Protein AF-A0A3A3H0I8-F1 (afdb_monomer_lite)

Sequence (188 aa):
MTIHSSQLYQKAPIATVVSGLADQAGSDLPGALAHAEQLLVGASDADRDSLANLLHAGIALGLLSAFLSEASTYATTKTRHWPGSGYDRAADDPHLIARFGRFVSAVEALRALVDEAAALVERSSPDAARAAAVARHHSISVGSQFISSTIELLGASAVSVKLGYDGRWRAILDHARKHPPRGQLQPA

Secondary structure (DSSP, 8-state):
-----S-TTSSS-HHHHHHHHHHHHHH-HHHHHHHHHHHHHT--TTTHHHHHHHHHHHHHHHHHHHHHHHHHHHHHHTPPPPTTSS-SSGGG-HHHHHHHHHHHHHHHHHHHHHHHHHHHHHTT-TTHHHHHHHHHHHHHHHHHHHHHHHHHHHGGGGG-TTTTHHHHHHHHHHHHHHSPPP------

pLDDT: mean 83.04, std 15.08, range [34.91, 98.56]

Foldseek 3Di:
DDDDDPPPPPDDQLLVLLLVLLQCLLPPVPVSVVSLVVVLVPDDPVCSQLSLLLSLLSSLLSLLVSVLVVLVVCQFPPDQDDPPQPDRGSVVRVVLVVVSVVSVVLSVVLSVLSNVLSVCSSVVHPCNNVSSLVSNVSSVVSLVVCVVCQCVSNPPCCPPVVSCNVVSSCVSVVSCVVRPRDDDPDDD

Radius of gyration: 18.77 Å; chains: 1; bounding box: 69×25×49 Å

Structure (mmCIF, N/CA/C/O backbone):
data_AF-A0A3A3H0I8-F1
#
_entry.id   AF-A0A3A3H0I8-F1
#
loop_
_atom_site.group_PDB
_atom_site.id
_atom_site.type_symbol
_atom_site.label_atom_id
_atom_site.label_alt_id
_atom_site.label_comp_id
_atom_site.label_asym_id
_atom_site.label_entity_id
_atom_site.label_seq_id
_atom_site.pdbx_PDB_ins_code
_atom_site.Cartn_x
_atom_site.Cartn_y
_atom_site.Cartn_z
_atom_site.occupancy
_atom_site.B_iso_or_equiv
_atom_site.auth_seq_id
_atom_site.auth_comp_id
_atom_site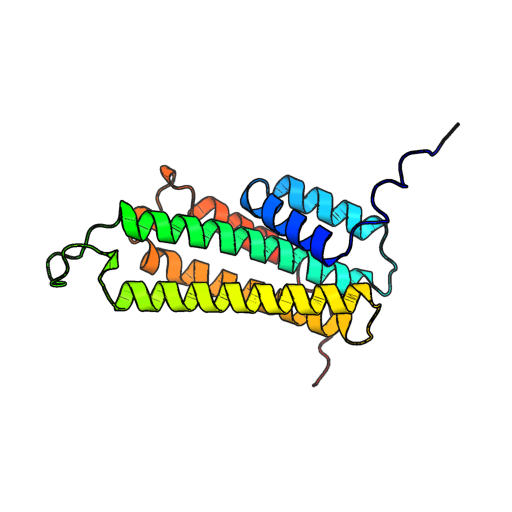.auth_asym_id
_atom_site.auth_atom_id
_atom_site.pdbx_PDB_model_num
ATOM 1 N N . MET A 1 1 ? 43.438 6.058 -8.058 1.00 35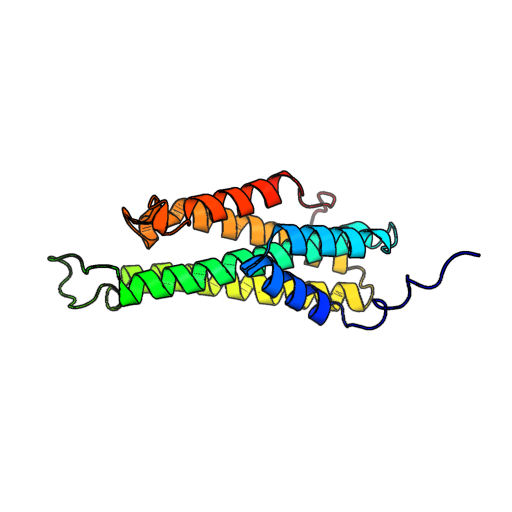.69 1 MET A N 1
ATOM 2 C CA . MET A 1 1 ? 43.230 4.706 -7.502 1.00 35.69 1 MET A CA 1
ATOM 3 C C . MET A 1 1 ? 41.800 4.681 -7.012 1.00 35.69 1 MET A C 1
ATOM 5 O O . MET A 1 1 ? 41.527 5.108 -5.900 1.00 35.69 1 MET A O 1
ATOM 9 N N . THR A 1 2 ? 40.879 4.375 -7.919 1.00 42.62 2 THR A N 1
ATOM 10 C CA . THR A 1 2 ? 39.462 4.694 -7.744 1.00 42.62 2 THR A CA 1
ATOM 11 C C . THR A 1 2 ? 38.637 3.515 -8.232 1.00 42.62 2 THR A C 1
ATOM 13 O O . THR A 1 2 ? 38.982 2.901 -9.238 1.00 42.62 2 THR A O 1
ATOM 16 N N . ILE A 1 3 ? 37.508 3.321 -7.551 1.00 39.47 3 ILE A N 1
ATOM 17 C CA . ILE A 1 3 ? 36.350 2.494 -7.904 1.00 39.47 3 ILE A CA 1
ATOM 18 C C . ILE A 1 3 ? 36.497 1.010 -7.556 1.00 39.47 3 ILE A C 1
ATOM 20 O O . ILE A 1 3 ? 36.971 0.246 -8.378 1.00 39.47 3 ILE A O 1
ATOM 24 N N . HIS A 1 4 ? 36.015 0.602 -6.374 1.00 34.91 4 HIS A N 1
ATOM 25 C CA . HIS A 1 4 ? 35.531 -0.761 -6.072 1.00 34.91 4 HIS A CA 1
ATOM 26 C C . HIS A 1 4 ? 34.446 -0.687 -4.974 1.00 34.91 4 HIS A C 1
ATOM 28 O O . HIS A 1 4 ? 34.628 -1.160 -3.855 1.00 34.91 4 HIS A O 1
ATOM 34 N N . SER A 1 5 ? 33.315 -0.027 -5.249 1.00 37.75 5 SER A N 1
ATOM 35 C CA . SER A 1 5 ? 32.179 -0.027 -4.300 1.00 37.75 5 SER A CA 1
ATOM 36 C C . SER A 1 5 ? 30.784 -0.052 -4.940 1.00 37.75 5 SER A C 1
ATOM 38 O O . SER A 1 5 ? 29.805 0.030 -4.213 1.00 37.75 5 SER A O 1
ATOM 40 N N . SER A 1 6 ? 30.647 -0.215 -6.266 1.00 37.88 6 SER A N 1
ATOM 41 C CA . SER A 1 6 ? 29.333 -0.134 -6.941 1.00 37.88 6 SER A CA 1
ATOM 42 C C . SER A 1 6 ? 28.737 -1.471 -7.417 1.00 37.88 6 SER A C 1
ATOM 44 O O . SER A 1 6 ? 27.803 -1.450 -8.210 1.00 37.88 6 SER A O 1
ATOM 46 N N . GLN A 1 7 ? 29.246 -2.632 -6.980 1.00 35.75 7 GLN A N 1
ATOM 47 C CA . GLN A 1 7 ? 28.760 -3.945 -7.458 1.00 35.75 7 GLN A CA 1
ATOM 48 C C . GLN A 1 7 ? 27.845 -4.719 -6.493 1.00 35.75 7 GLN A C 1
ATOM 50 O O . GLN A 1 7 ? 27.382 -5.802 -6.838 1.00 35.75 7 GLN A O 1
ATOM 55 N N . LEU A 1 8 ? 27.537 -4.204 -5.300 1.00 35.16 8 LEU A N 1
ATOM 56 C CA . LEU A 1 8 ? 26.839 -5.014 -4.288 1.00 35.16 8 LEU A CA 1
ATOM 57 C C . LEU A 1 8 ? 25.302 -5.036 -4.393 1.00 35.16 8 LEU A C 1
ATOM 59 O O . LEU A 1 8 ? 24.682 -5.829 -3.695 1.00 35.16 8 LEU A O 1
ATOM 63 N N . TYR A 1 9 ? 24.682 -4.266 -5.295 1.00 42.34 9 TYR A N 1
ATOM 64 C CA . TYR A 1 9 ? 23.212 -4.202 -5.417 1.00 42.34 9 TYR A CA 1
ATOM 65 C C . TYR A 1 9 ? 22.626 -4.779 -6.717 1.00 42.34 9 TYR A C 1
ATOM 67 O O . TYR A 1 9 ? 21.421 -4.717 -6.927 1.00 42.34 9 TYR A O 1
ATOM 75 N N . GLN A 1 10 ? 23.433 -5.402 -7.580 1.00 49.06 10 GLN A N 1
ATOM 76 C CA . GLN A 1 10 ? 22.993 -5.813 -8.924 1.00 49.06 10 GLN A CA 1
ATOM 77 C C . GLN A 1 10 ? 22.411 -7.246 -9.021 1.00 49.06 10 GLN A C 1
ATOM 79 O O . GLN A 1 10 ? 22.358 -7.801 -10.113 1.00 49.06 10 GLN A O 1
ATOM 84 N N . LYS A 1 11 ? 22.007 -7.890 -7.912 1.00 61.09 11 LYS A N 1
ATOM 85 C CA . LYS A 1 11 ? 21.563 -9.308 -7.922 1.00 61.09 11 LYS A CA 1
ATOM 86 C C . LYS A 1 11 ? 20.233 -9.632 -7.237 1.00 61.09 11 LYS A C 1
ATOM 88 O O . LYS A 1 11 ? 19.788 -10.772 -7.347 1.00 61.09 11 LYS A O 1
ATOM 93 N N . ALA A 1 12 ? 19.622 -8.702 -6.509 1.00 80.00 12 ALA A N 1
ATOM 94 C CA . ALA A 1 12 ? 18.346 -8.976 -5.852 1.00 80.00 12 ALA A CA 1
ATOM 95 C C . ALA A 1 12 ? 17.186 -8.788 -6.849 1.00 80.00 12 ALA A C 1
ATOM 97 O O . ALA A 1 12 ? 17.195 -7.783 -7.559 1.00 80.00 12 ALA A O 1
ATOM 98 N N . PRO A 1 13 ? 16.191 -9.697 -6.891 1.00 90.81 13 PRO A N 1
ATOM 99 C CA . PRO A 1 13 ? 14.979 -9.488 -7.681 1.00 90.81 13 PRO A CA 1
ATOM 100 C C . PRO A 1 13 ? 14.295 -8.171 -7.295 1.00 90.81 13 PRO A C 1
ATOM 102 O O . PRO A 1 13 ? 14.220 -7.842 -6.107 1.00 90.81 13 PRO A O 1
ATOM 105 N N . ILE A 1 14 ? 13.736 -7.443 -8.263 1.00 91.44 14 ILE A N 1
ATOM 106 C CA . ILE A 1 14 ? 13.051 -6.161 -8.040 1.00 91.44 14 ILE A CA 1
ATOM 107 C C . ILE A 1 14 ? 11.932 -6.307 -7.010 1.00 91.44 14 ILE A C 1
ATOM 109 O O . ILE A 1 14 ? 11.795 -5.454 -6.137 1.00 91.44 14 ILE A O 1
ATOM 113 N N . ALA A 1 15 ? 11.182 -7.411 -7.034 1.00 91.56 15 ALA A N 1
ATOM 114 C CA . ALA A 1 15 ? 10.161 -7.691 -6.023 1.00 91.56 15 ALA A CA 1
ATOM 115 C C . ALA A 1 15 ? 10.740 -7.721 -4.594 1.00 91.56 15 ALA A C 1
ATOM 117 O O . ALA A 1 15 ? 10.159 -7.155 -3.671 1.00 91.56 15 ALA A O 1
ATOM 118 N N . THR A 1 16 ? 11.925 -8.313 -4.409 1.00 94.38 16 THR A N 1
ATOM 119 C CA . THR A 1 16 ? 12.622 -8.336 -3.115 1.00 94.38 16 THR A CA 1
ATOM 120 C C . THR A 1 16 ? 13.080 -6.940 -2.700 1.00 94.38 16 THR A C 1
ATOM 122 O O . THR A 1 16 ? 12.927 -6.570 -1.539 1.00 94.38 16 THR A O 1
ATOM 125 N N . VAL A 1 17 ? 13.603 -6.148 -3.640 1.00 94.00 17 VAL A N 1
ATOM 126 C CA . VAL A 1 17 ? 14.012 -4.757 -3.385 1.00 94.00 17 VAL A CA 1
ATOM 127 C C . VAL A 1 17 ? 12.817 -3.910 -2.943 1.00 94.00 17 VAL A C 1
ATOM 129 O O . VAL A 1 17 ? 12.897 -3.194 -1.946 1.00 94.00 17 VAL A O 1
ATOM 132 N N . VAL A 1 18 ? 11.693 -4.019 -3.651 1.00 95.44 18 VAL A N 1
ATOM 133 C CA . VAL A 1 18 ? 10.473 -3.257 -3.362 1.00 95.44 18 VAL A CA 1
ATOM 134 C C . VAL A 1 18 ? 9.844 -3.684 -2.037 1.00 95.44 18 VAL A C 1
ATOM 136 O O . VAL A 1 18 ? 9.457 -2.819 -1.254 1.00 95.44 18 VAL A O 1
ATOM 139 N N . SER A 1 19 ? 9.797 -4.987 -1.742 1.00 94.19 19 SER A N 1
ATOM 140 C CA . SER A 1 19 ? 9.338 -5.486 -0.439 1.00 94.19 19 SER A CA 1
ATOM 141 C C . SER A 1 19 ? 10.218 -4.965 0.698 1.00 94.19 19 SER A C 1
ATOM 143 O O . SER A 1 19 ? 9.698 -4.457 1.685 1.00 94.19 19 SER A O 1
ATOM 145 N N . GLY A 1 20 ? 11.546 -5.013 0.542 1.00 95.50 20 GLY A N 1
ATOM 146 C CA . GLY A 1 20 ? 12.475 -4.486 1.545 1.00 95.50 20 GLY A CA 1
ATOM 147 C C . GLY A 1 20 ? 12.317 -2.979 1.768 1.00 95.50 20 GLY A C 1
ATOM 148 O O . GLY A 1 20 ? 12.377 -2.511 2.903 1.00 95.50 20 GLY A O 1
ATOM 149 N N . LEU A 1 21 ? 12.051 -2.213 0.705 1.00 94.88 21 LEU A N 1
ATOM 150 C CA . LEU A 1 21 ? 11.727 -0.788 0.812 1.00 94.88 21 LEU A CA 1
ATOM 151 C C . LEU A 1 21 ? 10.399 -0.533 1.522 1.00 94.88 21 LEU A C 1
ATOM 153 O O . LEU A 1 21 ? 10.310 0.424 2.288 1.00 94.88 21 LEU A O 1
ATOM 157 N N . ALA A 1 22 ? 9.377 -1.356 1.279 1.00 94.94 22 ALA A N 1
ATOM 158 C CA . ALA A 1 22 ? 8.100 -1.253 1.976 1.00 94.94 22 ALA A CA 1
ATOM 159 C C . ALA A 1 22 ? 8.280 -1.499 3.485 1.00 94.94 22 ALA A C 1
ATOM 161 O O . ALA A 1 22 ? 7.838 -0.686 4.300 1.00 94.94 22 ALA A O 1
ATOM 162 N N . ASP A 1 23 ? 9.003 -2.556 3.857 1.00 94.81 23 ASP A N 1
ATOM 163 C CA . ASP A 1 23 ? 9.300 -2.877 5.256 1.00 94.81 23 ASP A CA 1
ATOM 164 C C . ASP A 1 23 ? 10.098 -1.753 5.934 1.00 94.81 23 ASP A C 1
ATOM 166 O O . ASP A 1 23 ? 9.755 -1.298 7.032 1.00 94.81 23 ASP A O 1
ATOM 170 N N . GLN A 1 24 ? 11.131 -1.243 5.253 1.00 94.31 24 GLN A N 1
ATOM 171 C CA . GLN A 1 24 ? 11.920 -0.121 5.750 1.00 94.31 24 GLN A CA 1
ATOM 172 C C . GLN A 1 24 ? 11.055 1.132 5.904 1.00 94.31 24 GLN A C 1
ATOM 174 O O . GLN A 1 24 ? 11.091 1.754 6.957 1.00 94.31 24 GLN A O 1
ATOM 179 N N . ALA A 1 25 ? 10.221 1.482 4.922 1.00 91.38 25 ALA A N 1
ATOM 180 C CA . ALA A 1 25 ? 9.379 2.677 4.978 1.00 91.38 25 ALA A CA 1
ATOM 181 C C . ALA A 1 25 ? 8.397 2.670 6.158 1.00 91.38 25 ALA A C 1
ATOM 183 O O . ALA A 1 25 ? 8.095 3.732 6.705 1.00 91.38 25 ALA A O 1
ATOM 184 N N . GLY A 1 26 ? 7.926 1.491 6.577 1.00 87.06 26 GLY A N 1
ATOM 185 C CA . GLY A 1 26 ? 7.065 1.342 7.751 1.00 87.06 26 GLY A CA 1
ATOM 186 C C . GLY A 1 26 ? 7.726 1.763 9.071 1.00 87.06 26 GLY A C 1
ATOM 187 O O . GLY A 1 26 ? 7.019 2.118 10.013 1.00 87.06 26 GLY A O 1
ATOM 188 N N . SER A 1 27 ? 9.062 1.763 9.140 1.00 88.19 27 SER A N 1
ATOM 189 C CA . SER A 1 27 ? 9.839 2.055 10.357 1.00 88.19 27 SER A CA 1
ATOM 190 C C . SER A 1 27 ? 10.784 3.261 10.231 1.00 88.19 27 SER A C 1
ATOM 192 O O . SER A 1 27 ? 10.965 4.002 11.195 1.00 88.19 27 SER A O 1
ATOM 194 N N . ASP A 1 28 ? 11.344 3.490 9.045 1.00 90.38 28 ASP A N 1
ATOM 195 C CA . ASP A 1 28 ? 12.331 4.512 8.696 1.00 90.38 28 ASP A CA 1
ATOM 196 C C . ASP A 1 28 ? 12.085 5.025 7.264 1.00 90.38 28 ASP A C 1
ATOM 198 O O . ASP A 1 28 ? 12.727 4.624 6.287 1.00 90.38 28 ASP A O 1
ATOM 202 N N . LEU A 1 29 ? 11.122 5.941 7.129 1.00 88.44 29 LEU A N 1
ATOM 203 C CA . LEU A 1 29 ? 10.822 6.576 5.845 1.00 88.44 29 LEU A CA 1
ATOM 204 C C . LEU A 1 29 ? 12.024 7.341 5.251 1.00 88.44 29 LEU A C 1
ATOM 206 O O . LEU A 1 29 ? 12.270 7.175 4.056 1.00 88.44 29 LEU A O 1
ATOM 210 N N . PRO A 1 30 ? 12.781 8.169 6.005 1.00 89.81 30 PRO A N 1
ATOM 211 C CA . PRO A 1 30 ? 13.951 8.853 5.454 1.00 89.81 30 PRO A CA 1
ATOM 212 C C . PRO A 1 30 ? 14.984 7.895 4.854 1.00 89.81 30 PRO A C 1
ATOM 214 O O . PRO A 1 30 ? 15.457 8.140 3.743 1.00 89.81 30 PRO A O 1
ATOM 217 N N . GLY A 1 31 ? 15.298 6.791 5.538 1.00 91.81 31 GLY A N 1
ATOM 218 C CA . GLY A 1 31 ? 16.214 5.788 5.001 1.00 91.81 31 GLY A CA 1
ATOM 219 C C . GLY A 1 31 ? 15.659 5.077 3.769 1.00 91.81 31 GLY A C 1
ATOM 220 O O . GLY A 1 31 ? 16.398 4.885 2.803 1.00 91.81 31 GLY A O 1
ATOM 221 N N . ALA A 1 32 ? 14.362 4.749 3.750 1.00 92.62 32 ALA A N 1
ATOM 222 C CA . ALA A 1 32 ? 13.729 4.139 2.580 1.00 92.62 32 ALA A CA 1
ATOM 223 C C . ALA A 1 32 ? 13.776 5.067 1.352 1.00 92.62 32 ALA A C 1
ATOM 225 O O . ALA A 1 32 ? 14.025 4.613 0.236 1.00 92.62 32 ALA A O 1
ATOM 226 N N . LEU A 1 33 ? 13.595 6.379 1.545 1.00 90.69 33 LEU A N 1
ATOM 227 C CA . LEU A 1 33 ? 13.706 7.363 0.464 1.00 90.69 33 LEU A CA 1
ATOM 228 C C . LEU A 1 33 ? 15.135 7.476 -0.064 1.00 90.69 33 LEU A C 1
ATOM 230 O O . LEU A 1 33 ? 15.332 7.418 -1.276 1.00 90.69 33 LEU A O 1
ATOM 234 N N . ALA A 1 34 ? 16.124 7.568 0.826 1.00 91.31 34 ALA A N 1
ATOM 235 C CA . ALA A 1 34 ? 17.530 7.612 0.432 1.00 91.31 34 ALA A CA 1
ATOM 236 C C . ALA A 1 34 ? 17.945 6.347 -0.340 1.00 91.31 34 ALA A C 1
ATOM 238 O O . ALA A 1 34 ? 18.658 6.424 -1.340 1.00 91.31 34 ALA A O 1
ATOM 239 N N . HIS A 1 35 ? 17.460 5.180 0.086 1.00 92.75 35 HIS A N 1
ATOM 240 C CA . HIS A 1 35 ? 17.703 3.919 -0.608 1.00 92.75 35 HIS A CA 1
ATOM 241 C C . HIS A 1 35 ? 17.026 3.891 -1.991 1.00 92.75 35 HIS A C 1
ATOM 243 O O . HIS A 1 35 ? 17.664 3.533 -2.981 1.00 92.75 35 HIS A O 1
ATOM 249 N N . ALA A 1 36 ? 15.773 4.342 -2.107 1.00 91.88 36 ALA A N 1
ATOM 250 C CA . ALA A 1 36 ? 15.093 4.455 -3.399 1.00 91.88 36 ALA A CA 1
ATOM 251 C C . ALA A 1 36 ? 15.821 5.405 -4.368 1.00 91.88 36 ALA A C 1
ATOM 253 O O . ALA A 1 36 ? 15.959 5.093 -5.550 1.00 91.88 36 ALA A O 1
ATOM 254 N N . GLU A 1 37 ? 16.341 6.533 -3.880 1.00 90.69 37 GLU A N 1
ATOM 255 C CA . GLU A 1 37 ? 17.147 7.457 -4.687 1.00 90.69 37 GLU A CA 1
ATOM 256 C C . GLU A 1 37 ? 18.421 6.792 -5.219 1.00 90.69 37 GLU A C 1
ATOM 258 O O . GLU A 1 37 ? 18.729 6.923 -6.404 1.00 90.69 37 GLU A O 1
ATOM 263 N N . GLN A 1 38 ? 19.127 6.020 -4.387 1.00 90.94 38 GLN A N 1
ATOM 264 C CA . GLN A 1 38 ? 20.314 5.271 -4.813 1.00 90.94 38 GLN A CA 1
ATOM 265 C C . GLN A 1 38 ? 19.996 4.250 -5.912 1.00 90.94 38 GLN A C 1
ATOM 267 O O . GLN A 1 38 ? 20.770 4.116 -6.861 1.00 90.94 38 GLN A O 1
ATOM 272 N N . LEU A 1 39 ? 18.850 3.570 -5.824 1.00 90.25 39 LEU A N 1
ATOM 273 C CA . LEU A 1 39 ? 18.399 2.624 -6.851 1.00 90.25 39 LEU A CA 1
ATOM 274 C C . LEU A 1 39 ? 18.097 3.325 -8.184 1.00 90.25 39 LEU A C 1
ATOM 276 O O . LEU A 1 39 ? 18.386 2.780 -9.248 1.00 90.25 39 LEU A O 1
ATOM 280 N N . LEU A 1 40 ? 17.578 4.556 -8.143 1.00 88.38 40 LEU A N 1
ATOM 281 C CA . LEU A 1 40 ? 17.282 5.344 -9.343 1.00 88.38 40 LEU A CA 1
ATOM 282 C C . LEU A 1 40 ? 18.529 5.887 -10.051 1.00 88.38 40 LEU A C 1
ATOM 284 O O . LEU A 1 40 ? 18.480 6.102 -11.262 1.00 88.38 40 LEU A O 1
ATOM 288 N N . VAL A 1 41 ? 19.648 6.089 -9.345 1.00 87.62 41 VAL A N 1
ATOM 289 C CA . VAL A 1 41 ? 20.913 6.552 -9.956 1.00 87.62 41 VAL A CA 1
ATOM 290 C C . VAL A 1 41 ? 21.427 5.565 -11.009 1.00 87.62 41 VAL A C 1
ATOM 292 O O . VAL A 1 41 ? 22.003 5.985 -12.010 1.00 87.62 41 VAL A O 1
ATOM 295 N N . GLY A 1 42 ? 21.204 4.264 -10.805 1.00 78.81 42 GLY A N 1
ATOM 296 C CA . GLY A 1 42 ? 21.620 3.209 -11.733 1.00 78.81 42 GLY A CA 1
ATOM 297 C C . GLY A 1 42 ? 20.637 2.924 -12.873 1.00 78.81 42 GLY A C 1
ATOM 298 O O . GLY A 1 42 ? 20.939 2.091 -13.725 1.00 78.81 42 GLY A O 1
ATOM 299 N N . ALA A 1 43 ? 19.468 3.571 -12.891 1.00 82.94 43 ALA A N 1
ATOM 300 C CA . ALA A 1 43 ? 18.401 3.266 -13.837 1.00 82.94 43 ALA A CA 1
ATOM 301 C C . ALA A 1 43 ? 18.609 3.947 -15.198 1.00 82.94 43 ALA A C 1
ATOM 303 O O . ALA A 1 43 ? 18.939 5.140 -15.273 1.00 82.94 43 ALA A O 1
ATOM 304 N N . SER A 1 44 ? 18.346 3.190 -16.270 1.00 82.31 44 SER A N 1
ATOM 305 C CA . SER A 1 44 ? 18.274 3.712 -17.638 1.00 82.31 44 SER A CA 1
ATOM 306 C C . SER A 1 44 ? 17.203 4.808 -17.726 1.00 82.31 44 SER A C 1
ATOM 308 O O . SER A 1 44 ? 16.217 4.766 -16.992 1.00 82.31 44 SER A O 1
ATOM 310 N N . ASP A 1 45 ? 17.354 5.783 -18.626 1.00 77.06 45 ASP A N 1
ATOM 311 C CA . ASP A 1 45 ? 16.335 6.832 -18.795 1.00 77.06 45 ASP A CA 1
ATOM 312 C C . ASP A 1 45 ? 14.975 6.263 -19.235 1.00 77.06 45 ASP A C 1
ATOM 314 O O . ASP A 1 45 ? 13.937 6.806 -18.864 1.00 77.06 45 ASP A O 1
ATOM 318 N N . ALA A 1 46 ? 14.975 5.144 -19.968 1.00 74.38 46 ALA A N 1
ATOM 319 C CA . ALA A 1 46 ? 13.762 4.467 -20.422 1.00 74.38 46 ALA A CA 1
ATOM 320 C C . ALA A 1 46 ? 12.980 3.805 -19.270 1.00 74.38 46 ALA A C 1
ATOM 322 O O . ALA A 1 46 ? 11.752 3.855 -19.258 1.00 74.38 46 ALA A O 1
ATOM 323 N N . ASP A 1 47 ? 13.678 3.234 -18.283 1.00 82.50 47 ASP A N 1
ATOM 324 C CA . ASP A 1 47 ? 13.061 2.515 -17.157 1.00 82.50 47 ASP A CA 1
ATOM 325 C C . ASP A 1 47 ? 12.927 3.376 -15.897 1.00 82.50 47 ASP A C 1
ATOM 327 O O . ASP A 1 47 ? 12.288 2.986 -14.919 1.00 82.50 47 ASP A O 1
ATOM 331 N N . ARG A 1 48 ? 13.529 4.569 -15.889 1.00 86.50 48 ARG A N 1
ATOM 332 C CA . ARG A 1 48 ? 13.580 5.443 -14.713 1.00 86.50 48 ARG A CA 1
ATOM 333 C C . ARG A 1 48 ? 12.199 5.784 -14.174 1.00 86.50 48 ARG A C 1
ATOM 335 O O . ARG A 1 48 ? 12.020 5.822 -12.960 1.00 86.50 48 ARG A O 1
ATOM 342 N N . ASP A 1 49 ? 11.234 6.037 -15.051 1.00 88.50 49 ASP A N 1
ATOM 343 C CA . ASP A 1 49 ? 9.891 6.444 -14.637 1.00 88.50 49 ASP A CA 1
ATOM 344 C C . ASP A 1 49 ? 9.062 5.269 -14.107 1.00 88.50 49 ASP A C 1
ATOM 346 O O . ASP A 1 49 ? 8.383 5.414 -13.086 1.00 88.50 49 ASP A O 1
ATOM 350 N N . SER A 1 50 ? 9.152 4.097 -14.746 1.00 91.25 50 SER A N 1
ATOM 351 C CA . SER A 1 50 ? 8.485 2.878 -14.273 1.00 91.25 50 SER A CA 1
ATOM 352 C C . SER A 1 50 ? 9.068 2.435 -12.931 1.00 91.25 50 SER A C 1
ATOM 354 O O . SER A 1 50 ? 8.318 2.196 -11.982 1.00 91.25 50 SER A O 1
ATOM 356 N N . LEU A 1 51 ? 10.397 2.443 -12.799 1.00 92.94 51 LEU A N 1
ATOM 357 C CA . LEU A 1 51 ? 11.075 2.133 -11.549 1.00 92.94 51 LEU A CA 1
ATOM 358 C C . LEU A 1 51 ? 10.741 3.157 -10.458 1.00 92.94 51 LEU A C 1
ATOM 360 O O . LEU A 1 51 ? 10.382 2.764 -9.354 1.00 92.94 51 LEU A O 1
ATOM 364 N N . ALA A 1 52 ? 10.776 4.462 -10.746 1.00 92.19 52 ALA A N 1
ATOM 365 C CA . ALA A 1 52 ? 10.431 5.486 -9.756 1.00 92.19 52 ALA A CA 1
ATOM 366 C C . ALA A 1 52 ? 8.998 5.320 -9.238 1.00 92.19 52 ALA A C 1
ATOM 368 O O . ALA A 1 52 ? 8.770 5.339 -8.027 1.00 92.19 52 ALA A O 1
ATOM 369 N N . ASN A 1 53 ? 8.026 5.122 -10.133 1.00 94.50 53 ASN A N 1
ATOM 370 C CA . ASN A 1 53 ? 6.642 4.889 -9.729 1.00 94.50 53 ASN A CA 1
ATOM 371 C C . ASN A 1 53 ? 6.499 3.630 -8.868 1.00 94.50 53 ASN A C 1
ATOM 373 O O . ASN A 1 53 ? 5.817 3.684 -7.845 1.00 94.50 53 ASN A O 1
ATOM 377 N N . LEU A 1 54 ? 7.172 2.538 -9.241 1.00 96.38 54 LEU A N 1
ATOM 378 C CA . LEU A 1 54 ? 7.162 1.284 -8.494 1.00 96.38 54 LEU A CA 1
ATOM 379 C C . LEU A 1 54 ? 7.760 1.445 -7.089 1.00 96.38 54 LEU A C 1
ATOM 381 O O . LEU A 1 54 ? 7.118 1.072 -6.108 1.00 96.38 54 LEU A O 1
ATOM 385 N N . LEU A 1 55 ? 8.953 2.035 -6.974 1.00 95.62 55 LEU A N 1
ATOM 386 C CA . LEU A 1 55 ? 9.627 2.238 -5.686 1.00 95.62 55 LEU A CA 1
ATOM 387 C C . LEU A 1 55 ? 8.773 3.104 -4.752 1.00 95.62 55 LEU A C 1
ATOM 389 O O . LEU A 1 55 ? 8.580 2.771 -3.584 1.00 95.62 55 LEU A O 1
ATOM 393 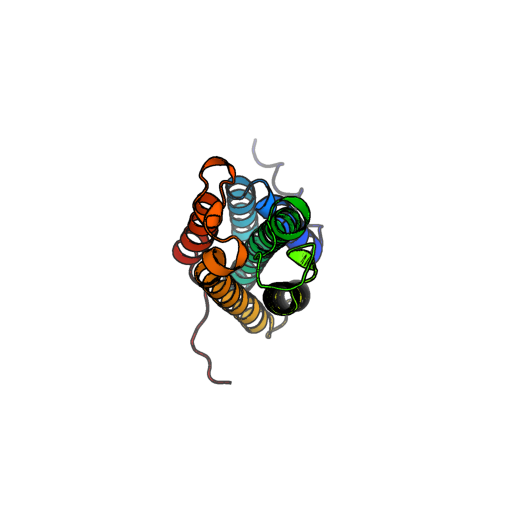N N . HIS A 1 56 ? 8.193 4.188 -5.271 1.00 94.44 56 HIS A N 1
ATOM 394 C CA . HIS A 1 56 ? 7.304 5.044 -4.489 1.00 94.44 56 HIS A CA 1
ATOM 395 C C . HIS A 1 56 ? 5.969 4.366 -4.133 1.00 94.44 56 HIS A C 1
ATOM 397 O O . HIS A 1 56 ? 5.425 4.617 -3.057 1.00 94.44 56 HIS A O 1
ATOM 403 N N . ALA A 1 57 ? 5.434 3.494 -4.995 1.00 95.56 57 ALA A N 1
ATOM 404 C CA . ALA A 1 57 ? 4.267 2.679 -4.663 1.00 95.56 57 ALA A CA 1
ATOM 405 C C . ALA A 1 57 ? 4.579 1.684 -3.530 1.00 95.56 57 ALA A C 1
ATOM 407 O O . ALA A 1 57 ? 3.780 1.570 -2.602 1.00 95.56 57 ALA A O 1
ATOM 408 N N . GLY A 1 58 ? 5.757 1.051 -3.546 1.00 96.56 58 GLY A N 1
ATOM 409 C CA . GLY A 1 58 ? 6.240 0.182 -2.466 1.00 96.56 58 GLY A CA 1
ATOM 410 C C . GLY A 1 58 ? 6.424 0.914 -1.134 1.00 96.56 58 GLY A C 1
ATOM 411 O O . GLY A 1 58 ? 5.938 0.457 -0.103 1.00 96.56 58 GLY A O 1
ATOM 412 N N . ILE A 1 59 ? 7.033 2.104 -1.148 1.00 94.69 59 ILE A N 1
ATOM 413 C CA . ILE A 1 59 ? 7.156 2.955 0.050 1.00 94.69 59 ILE A CA 1
ATOM 414 C C . ILE A 1 59 ? 5.774 3.287 0.629 1.00 94.69 59 ILE A C 1
ATOM 416 O O . ILE A 1 59 ? 5.547 3.149 1.832 1.00 94.69 59 ILE A O 1
ATOM 420 N N . ALA A 1 60 ? 4.830 3.697 -0.223 1.00 92.69 60 ALA A N 1
ATOM 421 C CA . ALA A 1 60 ? 3.469 3.993 0.209 1.00 92.69 60 ALA A CA 1
ATOM 422 C C . ALA A 1 60 ? 2.757 2.747 0.763 1.00 92.69 60 ALA A C 1
ATOM 424 O O . ALA A 1 60 ? 2.076 2.848 1.782 1.00 92.69 60 ALA A O 1
ATOM 425 N N . LEU A 1 61 ? 2.947 1.575 0.145 1.00 95.12 61 LEU A N 1
ATOM 426 C CA . LEU A 1 61 ? 2.434 0.299 0.648 1.00 95.12 61 LEU A CA 1
ATOM 427 C C . LEU A 1 61 ? 2.944 0.010 2.065 1.00 95.12 61 LEU A C 1
ATOM 429 O O . LEU A 1 61 ? 2.144 -0.338 2.934 1.00 95.12 61 LEU A O 1
ATOM 433 N N . GLY A 1 62 ? 4.239 0.210 2.314 1.00 93.88 62 GLY A N 1
ATOM 434 C CA . GLY A 1 62 ? 4.850 0.064 3.635 1.00 93.88 62 GLY A CA 1
ATOM 435 C C . GLY A 1 62 ? 4.219 0.969 4.692 1.00 93.88 62 GLY A C 1
ATOM 436 O O . GLY A 1 62 ? 3.772 0.502 5.741 1.00 93.88 62 GLY A O 1
ATOM 437 N N . LEU A 1 63 ? 4.098 2.263 4.382 1.00 90.19 63 LEU A N 1
ATOM 438 C CA . LEU A 1 63 ? 3.482 3.252 5.273 1.00 90.19 63 LEU A CA 1
ATOM 439 C C . LEU A 1 63 ? 2.014 2.927 5.586 1.00 90.19 63 LEU A C 1
ATOM 441 O O . LEU A 1 63 ? 1.596 2.985 6.745 1.00 90.19 63 LEU A O 1
ATOM 445 N N . LEU A 1 64 ? 1.231 2.575 4.561 1.00 90.62 64 LEU A N 1
ATOM 446 C CA . LEU A 1 64 ? -0.184 2.232 4.707 1.00 90.62 64 LEU A CA 1
ATOM 447 C C . LEU A 1 64 ? -0.372 0.947 5.521 1.00 90.62 64 LEU A C 1
ATOM 449 O O . LEU A 1 64 ? -1.244 0.898 6.389 1.00 90.62 64 LEU A O 1
ATOM 453 N N . SER A 1 65 ? 0.465 -0.064 5.284 1.00 92.75 65 SER A N 1
ATOM 454 C CA . SER A 1 65 ? 0.426 -1.341 6.006 1.00 92.75 65 SER A CA 1
ATOM 455 C C . SER A 1 65 ? 0.789 -1.166 7.480 1.00 92.75 65 SER A C 1
ATOM 457 O O . SER A 1 65 ? 0.059 -1.640 8.355 1.00 92.75 65 SER A O 1
ATOM 459 N N . ALA A 1 66 ? 1.871 -0.433 7.766 1.00 89.38 66 ALA A N 1
ATOM 460 C CA . ALA A 1 66 ? 2.304 -0.139 9.130 1.00 89.38 66 ALA A CA 1
ATOM 461 C C . ALA A 1 66 ? 1.209 0.595 9.909 1.00 89.38 66 ALA A C 1
ATOM 463 O O . ALA A 1 66 ? 0.853 0.207 11.024 1.00 89.38 66 ALA A O 1
ATOM 464 N N . PHE A 1 67 ? 0.597 1.610 9.297 1.00 85.75 67 PHE A N 1
ATOM 465 C CA . PHE A 1 67 ? -0.496 2.295 9.960 1.00 85.75 67 PHE A CA 1
ATOM 466 C C . PHE A 1 67 ? -1.721 1.413 10.167 1.00 85.75 67 PHE A C 1
ATOM 468 O O . PHE A 1 67 ? -2.288 1.425 11.255 1.00 85.75 67 PHE A O 1
ATOM 475 N N . LEU A 1 68 ? -2.160 0.673 9.148 1.00 88.25 68 LEU A N 1
ATOM 476 C CA . LEU A 1 68 ? -3.350 -0.164 9.259 1.00 88.25 68 LEU A CA 1
ATOM 477 C C . LEU A 1 68 ? -3.198 -1.189 10.390 1.00 88.25 68 LEU A C 1
ATOM 479 O O . LEU A 1 68 ? -4.137 -1.386 11.164 1.00 88.25 68 LEU A O 1
ATOM 483 N N . SER A 1 69 ? -2.011 -1.783 10.524 1.00 89.62 69 SER A N 1
ATOM 484 C CA . SER A 1 69 ? -1.665 -2.689 11.623 1.00 89.62 69 SER A CA 1
ATOM 485 C C . SER A 1 69 ? -1.819 -2.015 12.992 1.00 89.62 69 SER A C 1
ATOM 487 O O . SER A 1 69 ? -2.500 -2.522 13.891 1.00 89.62 69 SER A O 1
ATOM 489 N N . GLU A 1 70 ? -1.260 -0.817 13.148 1.00 85.75 70 GLU A N 1
ATOM 490 C CA . GLU A 1 70 ? -1.341 -0.078 14.404 1.00 85.75 70 GLU A CA 1
ATOM 491 C C . GLU A 1 70 ? -2.747 0.429 14.722 1.00 85.75 70 GLU A C 1
ATOM 493 O O . GLU A 1 70 ? -3.190 0.335 15.867 1.00 85.75 70 GLU A O 1
ATOM 498 N N . ALA A 1 71 ? -3.468 0.942 13.727 1.00 84.75 71 ALA A N 1
ATOM 499 C CA . ALA A 1 71 ? -4.845 1.388 13.877 1.00 84.75 71 ALA A CA 1
ATOM 500 C C . ALA A 1 71 ? -5.757 0.223 14.271 1.00 84.75 71 ALA A C 1
ATOM 502 O O . ALA A 1 71 ? -6.600 0.379 15.153 1.00 84.75 71 ALA A O 1
ATOM 503 N N . SER A 1 72 ? -5.546 -0.958 13.685 1.00 87.69 72 SER A N 1
ATOM 504 C CA . SER A 1 72 ? -6.277 -2.180 14.042 1.00 87.69 72 SER A CA 1
ATOM 505 C C . SER A 1 72 ? -5.954 -2.621 15.470 1.00 87.69 72 SER A C 1
ATOM 507 O O . SER A 1 72 ? -6.849 -2.958 16.248 1.00 87.69 72 SER A O 1
ATOM 509 N N . THR A 1 73 ? -4.680 -2.551 15.863 1.00 88.75 73 THR A N 1
ATOM 510 C CA . THR A 1 73 ? -4.246 -2.842 17.237 1.00 88.75 73 THR A CA 1
ATOM 511 C C . THR A 1 73 ? -4.878 -1.869 18.229 1.00 88.75 73 THR A C 1
ATOM 513 O O . THR A 1 73 ? -5.395 -2.275 19.270 1.00 88.75 73 THR A O 1
ATOM 516 N N . TYR A 1 74 ? -4.902 -0.577 17.907 1.00 85.31 74 TYR A N 1
ATOM 517 C CA . TYR A 1 74 ? -5.541 0.434 18.738 1.00 85.31 74 TYR A CA 1
ATOM 518 C C . TYR A 1 74 ? -7.051 0.186 18.858 1.00 85.31 74 TYR A C 1
ATOM 520 O O . TYR A 1 74 ? -7.585 0.139 19.970 1.00 85.31 74 TYR A O 1
ATOM 528 N N . ALA A 1 75 ? -7.726 -0.050 17.731 1.00 84.38 75 ALA A N 1
ATOM 529 C CA . ALA A 1 75 ? -9.162 -0.301 17.676 1.00 84.38 75 ALA A CA 1
ATOM 530 C C . ALA A 1 75 ? -9.589 -1.512 18.516 1.00 84.38 75 ALA A C 1
ATOM 532 O O . ALA A 1 75 ? -10.620 -1.478 19.182 1.00 84.38 75 ALA A O 1
ATOM 533 N N . THR A 1 76 ? -8.773 -2.564 18.535 1.00 86.12 76 THR A N 1
ATOM 534 C CA . THR A 1 76 ? -9.096 -3.817 19.232 1.00 86.12 76 THR A CA 1
ATOM 535 C C . THR A 1 76 ? -8.685 -3.840 20.706 1.00 86.12 76 THR A C 1
ATOM 537 O O . THR A 1 76 ? -9.241 -4.637 21.467 1.00 86.12 76 THR A O 1
ATOM 540 N N . THR A 1 77 ? -7.743 -2.981 21.125 1.00 86.94 77 THR A N 1
ATOM 541 C CA . THR A 1 77 ? -7.163 -3.011 22.485 1.00 86.94 77 THR A CA 1
ATOM 542 C C . THR A 1 77 ? -7.414 -1.759 23.325 1.00 86.94 77 THR A C 1
ATOM 544 O O . THR A 1 77 ? -7.323 -1.831 24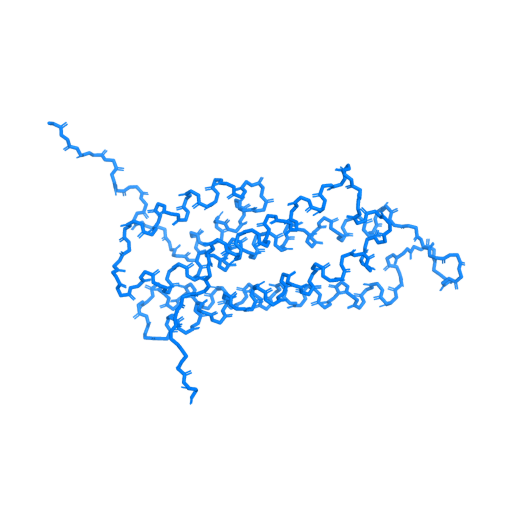.552 1.00 86.94 77 THR A O 1
ATOM 547 N N . LYS A 1 78 ? -7.690 -0.604 22.706 1.00 84.38 78 LYS A N 1
ATOM 548 C CA . LYS A 1 78 ? -7.802 0.697 23.393 1.00 84.38 78 LYS A CA 1
ATOM 549 C C . LYS A 1 78 ? -9.134 1.401 23.162 1.00 84.38 78 LYS A C 1
ATOM 551 O O . LYS A 1 78 ? -9.553 2.167 24.031 1.00 84.38 78 LYS A O 1
ATOM 556 N N . THR A 1 79 ? -9.791 1.170 22.027 1.00 83.62 79 THR A N 1
ATOM 557 C CA . THR A 1 79 ? -11.070 1.822 21.722 1.00 83.62 79 THR A CA 1
ATOM 558 C C . THR A 1 79 ? -12.179 1.302 22.633 1.00 83.62 79 THR A C 1
ATOM 560 O O . THR A 1 79 ? -12.409 0.099 22.749 1.00 83.62 79 THR A O 1
ATOM 563 N N . ARG A 1 80 ? -12.883 2.229 23.290 1.00 81.94 80 ARG A N 1
ATOM 564 C CA . ARG A 1 80 ? -14.085 1.913 24.069 1.00 81.94 80 ARG A CA 1
ATOM 565 C C . ARG A 1 80 ? -15.265 1.702 23.128 1.00 81.94 80 ARG A C 1
ATOM 567 O O . ARG A 1 80 ? -15.414 2.450 22.165 1.00 81.94 80 ARG A O 1
ATOM 574 N N . HIS A 1 81 ? -16.108 0.718 23.431 1.00 83.06 81 HIS A N 1
ATOM 575 C CA . HIS A 1 81 ? -17.394 0.579 22.754 1.00 83.06 81 HIS A CA 1
ATOM 576 C C . HIS A 1 81 ? -18.271 1.808 23.040 1.00 83.06 81 HIS A C 1
ATOM 578 O O . HIS A 1 81 ? -18.136 2.463 24.079 1.00 83.06 81 HIS A O 1
ATOM 584 N N . TRP A 1 82 ? -19.182 2.125 22.121 1.00 80.50 82 TRP A N 1
ATOM 585 C CA . TRP A 1 82 ? -20.204 3.135 22.378 1.00 80.50 82 TRP A CA 1
ATOM 586 C C . TRP A 1 82 ? -21.253 2.558 23.345 1.00 80.50 82 TRP A C 1
ATOM 588 O O . TRP A 1 82 ? -21.790 1.491 23.041 1.00 80.50 82 TRP A O 1
ATOM 598 N N . PRO A 1 83 ? -21.601 3.223 24.467 1.00 80.88 83 PRO A N 1
ATOM 599 C CA . PRO A 1 83 ? -22.505 2.653 25.475 1.00 80.88 83 PRO A CA 1
ATOM 600 C C . PRO A 1 83 ? -23.884 2.230 24.944 1.00 80.88 83 PRO A C 1
ATOM 602 O O . PRO A 1 83 ? -24.503 1.328 25.491 1.00 80.88 83 PRO A O 1
ATOM 605 N N . GLY A 1 84 ? -24.364 2.857 23.865 1.00 84.88 84 GLY A N 1
ATOM 606 C CA . GLY A 1 84 ? -25.634 2.510 23.216 1.00 84.88 84 GLY A CA 1
ATOM 607 C C . GLY A 1 84 ? -25.530 1.496 22.072 1.00 84.88 84 GLY A C 1
ATOM 608 O O . GLY A 1 84 ? -26.515 1.295 21.374 1.00 84.88 84 GLY A O 1
ATOM 609 N N . SER A 1 85 ? -24.354 0.913 21.816 1.00 83.75 85 SER A N 1
ATOM 610 C CA . SER A 1 85 ? -24.133 0.029 20.657 1.00 83.75 85 SER A CA 1
ATOM 611 C C . SER A 1 85 ? -24.608 -1.410 20.865 1.00 83.75 85 SER A C 1
ATOM 613 O O . SER A 1 85 ? -24.803 -2.124 19.889 1.00 83.75 85 SER A O 1
ATOM 615 N N . GLY A 1 86 ? -24.798 -1.833 22.118 1.00 88.12 86 GLY A N 1
ATOM 616 C CA . GLY A 1 86 ? -25.140 -3.219 22.451 1.00 88.12 86 GLY A CA 1
ATOM 617 C C . GLY A 1 86 ? -23.966 -4.203 22.367 1.00 88.12 86 GLY A C 1
ATOM 618 O O . GLY A 1 86 ? -24.191 -5.398 22.523 1.00 88.12 86 GLY A O 1
ATOM 619 N N . TYR A 1 87 ? -22.736 -3.721 22.149 1.00 88.62 87 TYR A N 1
ATOM 620 C CA . TYR A 1 87 ? -21.522 -4.540 22.107 1.00 88.62 87 TYR A CA 1
ATOM 621 C C . TYR A 1 87 ? -20.627 -4.294 23.325 1.00 88.62 87 TYR A C 1
ATOM 623 O O . TYR A 1 87 ? -20.420 -3.148 23.728 1.00 88.62 87 TYR A O 1
ATOM 631 N N . ASP A 1 88 ? -20.018 -5.358 23.854 1.00 86.50 88 ASP A N 1
ATOM 632 C CA . ASP A 1 88 ? -19.068 -5.276 24.974 1.00 86.50 88 ASP A CA 1
ATOM 633 C C . ASP A 1 88 ? -17.708 -4.700 24.542 1.00 86.50 88 ASP A C 1
ATOM 635 O O . ASP A 1 88 ? -16.981 -4.089 25.338 1.00 86.50 88 ASP A O 1
ATOM 639 N N . ARG A 1 89 ? -17.351 -4.860 23.260 1.00 85.94 89 ARG A N 1
ATOM 640 C CA . ARG A 1 89 ? -16.091 -4.384 22.679 1.00 85.94 89 ARG A CA 1
ATOM 641 C C . ARG A 1 89 ? -16.352 -3.587 21.411 1.00 85.94 89 ARG A C 1
ATOM 643 O O . ARG A 1 89 ? -17.188 -3.948 20.595 1.00 85.94 89 ARG A O 1
ATOM 650 N N . ALA A 1 90 ? -15.549 -2.544 21.191 1.00 84.56 90 ALA A N 1
ATOM 651 C CA . ALA A 1 90 ? -15.598 -1.779 19.944 1.00 84.56 90 ALA A CA 1
ATOM 652 C C . ALA A 1 90 ? -15.306 -2.654 18.712 1.00 84.56 90 ALA A C 1
ATOM 654 O O . ALA A 1 90 ? -15.858 -2.419 17.646 1.00 84.56 90 ALA A O 1
ATOM 655 N N . ALA A 1 91 ? -14.463 -3.680 18.869 1.00 86.19 91 ALA A N 1
ATOM 656 C CA . ALA A 1 91 ? -14.114 -4.621 17.807 1.00 86.19 91 ALA A CA 1
ATOM 657 C C . ALA A 1 91 ? -15.290 -5.488 17.324 1.00 86.19 91 ALA A C 1
ATOM 659 O O . ALA A 1 91 ? -15.195 -6.045 16.235 1.00 86.19 91 ALA A O 1
ATOM 660 N N . ASP A 1 92 ? -16.372 -5.580 18.102 1.00 89.94 92 ASP A N 1
ATOM 661 C CA . ASP A 1 92 ? -17.562 -6.357 17.745 1.00 89.94 92 ASP A CA 1
ATOM 662 C C . ASP A 1 92 ? -18.589 -5.504 16.968 1.00 89.94 92 ASP A C 1
ATOM 664 O O . ASP A 1 92 ? -19.587 -6.027 16.477 1.00 89.94 92 ASP A O 1
ATOM 668 N N . ASP A 1 93 ? -18.339 -4.196 16.809 1.00 88.88 93 ASP A N 1
ATOM 669 C CA . ASP A 1 93 ? -19.190 -3.292 16.033 1.00 88.88 93 ASP A CA 1
ATOM 670 C C . ASP A 1 93 ? -19.049 -3.569 14.515 1.00 88.88 93 ASP A C 1
ATOM 672 O O . ASP A 1 93 ? -17.972 -3.346 13.940 1.00 88.88 93 ASP A O 1
ATOM 676 N N . PRO A 1 94 ? -20.123 -3.987 13.812 1.00 90.69 94 PRO A N 1
ATOM 677 C CA . PRO A 1 94 ? -20.080 -4.301 12.385 1.00 90.69 94 PRO A CA 1
ATOM 678 C C . PRO A 1 94 ? -19.718 -3.095 11.510 1.00 90.69 94 PRO A C 1
ATOM 680 O O . PRO A 1 94 ? -19.152 -3.274 10.430 1.00 90.69 94 PRO A O 1
ATOM 683 N N . HIS A 1 95 ? -19.987 -1.863 11.951 1.00 86.94 95 HIS A N 1
ATOM 684 C CA . HIS A 1 95 ? -19.578 -0.665 11.221 1.00 86.94 95 HIS A CA 1
ATOM 685 C C . HIS A 1 95 ? -18.069 -0.446 11.303 1.00 86.94 95 HIS A C 1
ATOM 687 O O . HIS A 1 95 ? -17.449 -0.065 10.302 1.00 86.94 95 HIS A O 1
ATOM 693 N N . LEU A 1 96 ? -17.469 -0.720 12.465 1.00 86.06 96 LEU A N 1
ATOM 694 C CA . LEU A 1 96 ? -16.023 -0.650 12.639 1.00 86.06 96 LEU A CA 1
ATOM 695 C C . LEU A 1 96 ? -15.334 -1.744 11.819 1.00 86.06 96 LEU A C 1
ATOM 697 O O . LEU A 1 96 ? -14.407 -1.441 11.065 1.00 86.06 96 LEU A O 1
ATOM 701 N N . ILE A 1 97 ? -15.848 -2.977 11.881 1.00 90.44 97 ILE A N 1
ATOM 702 C CA . ILE A 1 97 ? -15.373 -4.110 11.074 1.00 90.44 97 ILE A CA 1
ATOM 703 C C . ILE A 1 97 ? -15.436 -3.768 9.582 1.00 90.44 97 ILE A C 1
ATOM 705 O O . ILE A 1 97 ? -14.436 -3.893 8.878 1.00 90.44 97 ILE A O 1
ATOM 709 N N . ALA A 1 98 ? -16.579 -3.277 9.091 1.00 91.12 98 ALA A N 1
ATOM 710 C CA . ALA A 1 98 ? -16.742 -2.922 7.684 1.00 91.12 98 ALA A CA 1
ATOM 711 C C . ALA A 1 98 ? -15.790 -1.797 7.250 1.00 91.12 98 ALA A C 1
ATOM 713 O O . ALA A 1 98 ? -15.286 -1.812 6.125 1.00 91.12 98 ALA A O 1
ATOM 714 N N . ARG A 1 99 ? -15.526 -0.813 8.121 1.00 88.25 99 ARG A N 1
ATOM 715 C CA . ARG A 1 99 ? -14.596 0.284 7.826 1.00 88.25 99 ARG A CA 1
ATOM 716 C C . ARG A 1 99 ? -13.157 -0.223 7.724 1.00 88.25 99 ARG A C 1
ATOM 718 O O . ARG A 1 99 ? -12.503 0.064 6.724 1.00 88.25 99 ARG A O 1
ATOM 725 N N . PHE A 1 100 ? -12.686 -1.011 8.691 1.00 89.81 100 PHE A N 1
ATOM 726 C CA . PHE A 1 100 ? -11.356 -1.626 8.624 1.00 89.81 100 PHE A CA 1
ATOM 727 C C . PHE A 1 100 ? -11.226 -2.590 7.440 1.00 89.81 100 PHE A C 1
ATOM 729 O O . PHE A 1 100 ? -10.219 -2.548 6.737 1.00 89.81 100 PHE A O 1
ATOM 736 N N . GLY A 1 101 ? -12.263 -3.379 7.147 1.00 92.94 101 GLY A N 1
ATOM 737 C CA . GLY A 1 101 ? -12.295 -4.291 6.002 1.00 92.94 101 GLY A CA 1
ATOM 738 C C . GLY A 1 101 ? -12.079 -3.588 4.659 1.00 92.94 101 GLY A C 1
ATOM 739 O O . GLY A 1 101 ? -11.336 -4.095 3.820 1.00 92.94 101 GLY A O 1
ATOM 740 N N . ARG A 1 102 ? -12.637 -2.381 4.469 1.00 93.00 102 ARG A N 1
ATOM 741 C CA . ARG A 1 102 ? -12.372 -1.570 3.265 1.00 93.00 102 ARG A CA 1
ATOM 742 C C . ARG A 1 102 ? -10.900 -1.176 3.140 1.00 93.00 102 ARG A C 1
ATOM 744 O O . ARG A 1 102 ? -10.347 -1.272 2.049 1.00 93.00 102 ARG A O 1
ATOM 751 N N . PHE A 1 103 ? -10.257 -0.771 4.236 1.00 92.12 103 PHE A N 1
ATOM 752 C CA . PHE A 1 103 ? -8.837 -0.405 4.214 1.00 92.12 103 PHE A CA 1
ATOM 753 C C . PHE A 1 103 ? -7.924 -1.606 3.999 1.00 92.12 103 PHE A C 1
ATOM 755 O O . PHE A 1 103 ? -7.011 -1.517 3.183 1.00 92.12 103 PHE A O 1
ATOM 762 N N . VAL A 1 104 ? -8.205 -2.733 4.659 1.00 94.81 104 VAL A N 1
ATOM 763 C CA . VAL A 1 104 ? -7.499 -4.000 4.416 1.00 94.81 104 VAL A CA 1
ATOM 764 C C . VAL A 1 104 ? -7.588 -4.361 2.938 1.00 94.81 104 VAL A C 1
ATOM 766 O O . VAL A 1 104 ? -6.560 -4.512 2.289 1.00 94.81 104 VAL A O 1
ATOM 769 N N . SER A 1 105 ? -8.795 -4.392 2.369 1.00 97.50 105 SER A N 1
ATOM 770 C CA . SER A 1 105 ? -8.981 -4.708 0.951 1.00 97.50 105 SER A CA 1
ATOM 771 C C . SER A 1 105 ? -8.224 -3.753 0.022 1.00 97.50 105 SER A C 1
ATOM 773 O O . SER A 1 105 ? -7.684 -4.192 -0.990 1.00 97.50 105 SER A O 1
ATOM 775 N N . ALA A 1 106 ? -8.181 -2.459 0.340 1.00 96.06 106 ALA A N 1
ATOM 776 C CA . ALA A 1 106 ? -7.504 -1.461 -0.481 1.00 96.06 106 ALA A CA 1
ATOM 777 C C . ALA A 1 106 ? -5.970 -1.591 -0.440 1.00 96.06 106 ALA A C 1
ATOM 779 O O . ALA A 1 106 ? -5.319 -1.431 -1.476 1.00 96.06 106 ALA A O 1
ATOM 780 N N . VAL A 1 107 ? -5.405 -1.895 0.734 1.00 96.00 107 VAL A N 1
ATOM 781 C CA . VAL A 1 107 ? -3.965 -2.144 0.926 1.00 96.00 107 VAL A CA 1
ATOM 782 C C . VAL A 1 107 ? -3.547 -3.460 0.269 1.00 96.00 107 VAL A C 1
ATOM 784 O O . VAL A 1 107 ? -2.519 -3.507 -0.399 1.00 96.00 107 VAL A O 1
ATOM 787 N N . GLU A 1 108 ? -4.371 -4.501 0.371 1.00 98.12 108 GLU A N 1
ATOM 788 C CA . GLU A 1 108 ? -4.146 -5.775 -0.319 1.00 98.12 108 GLU A CA 1
ATOM 789 C C . GLU A 1 108 ? -4.175 -5.621 -1.845 1.00 98.12 108 GLU A C 1
ATOM 791 O O . GLU A 1 108 ? -3.303 -6.140 -2.542 1.00 98.12 108 GLU A O 1
ATOM 796 N N . ALA A 1 109 ? -5.116 -4.830 -2.371 1.00 98.50 109 ALA A N 1
ATOM 797 C CA . ALA A 1 109 ? -5.133 -4.479 -3.789 1.00 98.50 109 ALA A CA 1
ATOM 798 C C . ALA A 1 109 ? -3.867 -3.712 -4.204 1.00 98.50 109 ALA A C 1
ATOM 800 O O . ALA A 1 109 ? -3.298 -3.993 -5.256 1.00 98.50 109 ALA A O 1
ATOM 801 N N . LEU A 1 110 ? -3.384 -2.779 -3.372 1.00 97.94 110 LEU A N 1
ATOM 802 C CA . LEU A 1 110 ? -2.125 -2.080 -3.635 1.00 97.94 110 LEU A CA 1
ATOM 803 C C . LEU A 1 110 ? -0.939 -3.047 -3.686 1.00 97.94 110 LEU A C 1
ATOM 805 O O . LEU A 1 110 ? -0.117 -2.932 -4.589 1.00 97.94 110 LEU A O 1
ATOM 809 N N . ARG A 1 111 ? -0.855 -3.997 -2.748 1.00 98.19 111 ARG A N 1
ATOM 810 C CA . ARG A 1 111 ? 0.203 -5.013 -2.735 1.00 98.19 111 ARG A CA 1
ATOM 811 C C . ARG A 1 111 ? 0.216 -5.820 -4.029 1.00 98.19 111 ARG A C 1
ATOM 813 O O . ARG A 1 111 ? 1.254 -5.894 -4.672 1.00 98.19 111 ARG A O 1
ATOM 820 N N . ALA A 1 112 ? -0.944 -6.313 -4.459 1.00 98.56 112 ALA A N 1
ATOM 821 C CA . ALA A 1 112 ? -1.059 -7.051 -5.715 1.00 98.56 112 ALA A CA 1
ATOM 822 C C . ALA A 1 112 ? -0.610 -6.219 -6.934 1.00 98.56 112 ALA A C 1
ATOM 824 O O . ALA A 1 112 ? 0.115 -6.724 -7.788 1.00 98.56 112 ALA A O 1
ATOM 825 N N . LEU A 1 113 ? -0.985 -4.934 -6.995 1.00 98.50 113 LEU A N 1
ATOM 826 C CA . LEU A 1 113 ? -0.551 -4.022 -8.063 1.00 98.50 113 LEU A CA 1
ATOM 827 C C . LEU A 1 113 ? 0.965 -3.773 -8.042 1.00 98.50 113 LEU A C 1
ATOM 829 O O . LEU A 1 113 ? 1.592 -3.681 -9.097 1.00 98.50 113 LEU A O 1
ATOM 833 N N . VAL A 1 114 ? 1.557 -3.651 -6.852 1.00 98.44 114 VAL A N 1
ATOM 834 C CA . VAL A 1 114 ? 3.006 -3.493 -6.675 1.00 98.44 114 VAL A CA 1
ATOM 835 C C . VAL A 1 114 ? 3.746 -4.754 -7.122 1.00 98.44 114 VAL A C 1
ATOM 837 O O . VAL A 1 114 ? 4.724 -4.637 -7.858 1.00 98.44 114 VAL A O 1
ATOM 840 N N . ASP A 1 115 ? 3.264 -5.938 -6.747 1.00 98.06 115 ASP A N 1
ATOM 841 C CA . ASP A 1 115 ? 3.862 -7.219 -7.136 1.00 98.06 115 ASP A CA 1
ATOM 842 C C . ASP A 1 115 ? 3.799 -7.430 -8.658 1.00 98.06 115 ASP A C 1
ATOM 844 O O . ASP A 1 115 ? 4.790 -7.818 -9.286 1.00 98.06 115 ASP A O 1
ATOM 848 N N . GLU A 1 116 ? 2.659 -7.109 -9.280 1.00 98.06 116 GLU A N 1
ATOM 849 C CA . GLU A 1 116 ? 2.492 -7.160 -10.735 1.00 98.06 116 GLU A CA 1
ATOM 850 C C . GLU A 1 116 ? 3.461 -6.203 -11.445 1.00 98.06 116 GLU A C 1
ATOM 852 O O . GLU A 1 116 ? 4.174 -6.602 -12.375 1.00 98.06 116 GLU A O 1
ATOM 857 N N . ALA A 1 117 ? 3.519 -4.947 -10.994 1.00 96.88 117 ALA A N 1
ATOM 858 C CA . ALA A 1 117 ? 4.408 -3.937 -11.551 1.00 96.88 117 ALA A CA 1
ATOM 859 C C . ALA A 1 117 ? 5.886 -4.320 -11.374 1.00 96.88 117 ALA A C 1
ATOM 861 O O . ALA A 1 117 ? 6.658 -4.199 -12.324 1.00 96.88 117 ALA A O 1
ATOM 862 N N . ALA A 1 118 ? 6.276 -4.844 -10.209 1.00 96.81 118 ALA A N 1
ATOM 863 C CA . ALA A 1 118 ? 7.630 -5.331 -9.956 1.00 96.81 118 ALA A CA 1
ATOM 864 C C . ALA A 1 118 ? 8.024 -6.434 -10.937 1.00 96.81 118 ALA A C 1
ATOM 866 O O . ALA A 1 118 ? 9.084 -6.361 -11.559 1.00 96.81 118 ALA A O 1
ATOM 867 N N . ALA A 1 119 ? 7.141 -7.411 -11.145 1.00 96.31 119 ALA A N 1
ATOM 868 C CA . ALA A 1 119 ? 7.386 -8.474 -12.104 1.00 96.31 119 ALA A CA 1
ATOM 869 C C . ALA A 1 119 ? 7.510 -7.933 -13.541 1.00 96.31 119 ALA A C 1
ATOM 871 O O . ALA A 1 119 ? 8.279 -8.483 -14.332 1.00 96.31 119 ALA A O 1
ATOM 872 N N . LEU A 1 120 ? 6.723 -6.916 -13.919 1.00 95.06 120 LEU A N 1
ATOM 873 C CA . LEU A 1 120 ? 6.760 -6.294 -15.251 1.00 95.06 120 LEU A CA 1
ATOM 874 C C . LEU A 1 120 ? 8.050 -5.506 -15.492 1.00 95.06 120 LEU A C 1
ATOM 876 O O . LEU A 1 120 ? 8.608 -5.602 -16.586 1.00 95.06 120 LEU A O 1
ATOM 880 N N . VAL A 1 121 ? 8.518 -4.761 -14.488 1.00 92.25 121 VAL A N 1
ATOM 881 C CA . VAL A 1 121 ? 9.792 -4.030 -14.550 1.00 92.25 121 VAL A CA 1
ATOM 882 C C . VAL A 1 121 ? 10.962 -5.013 -14.644 1.00 92.25 121 VAL A C 1
ATOM 884 O O . VAL A 1 121 ? 11.830 -4.823 -15.488 1.00 92.25 121 VAL A O 1
ATOM 887 N N . GLU A 1 122 ? 10.952 -6.101 -13.864 1.00 92.12 122 GLU A N 1
ATOM 888 C CA . GLU A 1 122 ? 12.012 -7.130 -13.870 1.00 92.12 122 GLU A CA 1
ATOM 889 C C . GLU A 1 122 ? 12.252 -7.717 -15.267 1.00 92.12 122 GLU A C 1
ATOM 891 O O . GLU A 1 122 ? 13.384 -7.961 -15.669 1.00 92.12 122 GLU A O 1
ATOM 896 N N . ARG A 1 123 ? 11.176 -7.924 -16.030 1.00 92.75 123 ARG A N 1
ATOM 897 C CA . ARG A 1 123 ? 11.237 -8.492 -17.384 1.00 92.75 123 ARG A CA 1
ATOM 898 C C . ARG A 1 123 ? 11.324 -7.445 -18.497 1.00 92.75 123 ARG A C 1
ATOM 900 O O . ARG A 1 123 ? 11.121 -7.805 -19.654 1.00 92.75 123 ARG A O 1
ATOM 907 N N . SER A 1 124 ? 11.544 -6.172 -18.157 1.00 89.31 124 SER A N 1
ATOM 908 C CA . SER A 1 124 ? 11.565 -5.044 -19.104 1.00 89.31 124 SER A CA 1
ATOM 909 C C . SER A 1 124 ? 10.343 -5.023 -20.036 1.00 89.31 124 SER A C 1
ATOM 911 O O . SER A 1 124 ? 10.453 -4.817 -21.245 1.00 89.31 124 SER A O 1
ATOM 913 N N . SER A 1 125 ? 9.157 -5.294 -19.482 1.00 92.00 125 SER A N 1
ATOM 914 C CA . SER A 1 125 ? 7.914 -5.339 -20.255 1.00 92.00 125 SER A CA 1
ATOM 915 C C . SER A 1 125 ? 7.525 -3.948 -20.771 1.00 92.00 125 SER A C 1
ATOM 917 O O . SER A 1 125 ? 7.618 -2.985 -20.006 1.00 92.00 125 SER A O 1
ATOM 919 N N . PRO A 1 126 ? 6.963 -3.819 -21.989 1.00 89.19 126 PRO A N 1
ATOM 920 C CA . PRO A 1 126 ? 6.393 -2.550 -22.455 1.00 89.19 126 PRO A CA 1
ATOM 921 C C . PRO A 1 126 ? 5.255 -2.032 -21.552 1.00 89.19 126 PRO A C 1
ATOM 923 O O . PRO A 1 126 ? 5.032 -0.828 -21.469 1.00 89.19 126 PRO A O 1
ATOM 926 N N . ASP A 1 127 ? 4.572 -2.919 -20.822 1.00 91.50 127 ASP A N 1
ATOM 927 C CA . ASP A 1 127 ? 3.505 -2.564 -19.874 1.00 91.50 127 ASP A CA 1
ATOM 928 C C . ASP A 1 127 ? 4.011 -2.069 -18.506 1.00 91.50 127 ASP A C 1
ATOM 930 O O . ASP A 1 127 ? 3.215 -1.611 -17.681 1.00 91.50 127 ASP A O 1
ATOM 934 N N . ALA A 1 128 ? 5.317 -2.158 -18.230 1.00 91.19 128 ALA A N 1
ATOM 935 C CA . ALA A 1 128 ? 5.877 -1.866 -16.909 1.00 91.19 128 ALA A CA 1
ATOM 936 C C . ALA A 1 128 ? 5.591 -0.432 -16.446 1.00 91.19 128 ALA A C 1
ATOM 938 O O . ALA A 1 128 ? 5.211 -0.213 -15.295 1.00 91.19 128 ALA A O 1
ATOM 939 N N . ALA A 1 129 ? 5.708 0.542 -17.353 1.00 90.31 129 ALA A N 1
ATOM 940 C CA . ALA A 1 129 ? 5.414 1.941 -17.058 1.00 90.31 129 ALA A CA 1
ATOM 941 C C . ALA A 1 129 ? 3.953 2.147 -16.637 1.00 90.31 129 ALA A C 1
ATOM 943 O O . ALA A 1 129 ? 3.689 2.794 -15.621 1.00 90.31 129 ALA A O 1
ATOM 944 N N . ARG A 1 130 ? 3.011 1.544 -17.373 1.00 92.38 130 ARG A N 1
ATOM 945 C CA . ARG A 1 130 ? 1.576 1.625 -17.080 1.00 92.38 130 ARG A CA 1
ATOM 946 C C . ARG A 1 130 ? 1.251 0.980 -15.735 1.00 92.38 130 ARG A C 1
ATOM 948 O O . ARG A 1 130 ? 0.591 1.607 -14.912 1.00 92.38 130 ARG A O 1
ATOM 955 N N . ALA A 1 131 ? 1.726 -0.240 -15.487 1.00 95.38 131 ALA A N 1
ATOM 956 C CA . ALA A 1 131 ? 1.444 -0.953 -14.241 1.00 95.38 131 ALA A CA 1
ATOM 957 C C . ALA A 1 131 ? 2.019 -0.234 -13.012 1.00 95.38 131 ALA A C 1
ATOM 959 O O . ALA A 1 131 ? 1.312 -0.042 -12.022 1.00 95.38 131 ALA A O 1
ATOM 960 N N . ALA A 1 132 ? 3.264 0.247 -13.095 1.00 94.94 132 ALA A N 1
ATOM 961 C CA . ALA A 1 132 ? 3.876 1.014 -12.016 1.00 94.94 132 ALA A CA 1
ATOM 962 C C . ALA A 1 132 ? 3.122 2.326 -11.743 1.00 94.94 132 ALA A C 1
ATOM 964 O O . ALA A 1 132 ? 2.896 2.679 -10.584 1.00 94.94 132 ALA A O 1
ATOM 965 N N . ALA A 1 133 ? 2.678 3.030 -12.790 1.00 92.62 133 ALA A N 1
ATOM 966 C CA . ALA A 1 133 ? 1.854 4.227 -12.643 1.00 92.62 133 ALA A CA 1
ATOM 967 C C . ALA A 1 133 ? 0.498 3.915 -11.984 1.00 92.62 133 ALA A C 1
ATOM 969 O O . ALA A 1 133 ? 0.091 4.633 -11.071 1.00 92.62 133 ALA A O 1
ATOM 970 N N . VAL A 1 134 ? -0.180 2.828 -12.374 1.00 95.56 134 VAL A N 1
ATOM 971 C CA . VAL A 1 134 ? -1.444 2.392 -11.748 1.00 95.56 134 VAL A CA 1
ATOM 972 C C . VAL A 1 134 ? -1.248 2.103 -10.260 1.00 95.56 134 VAL A C 1
ATOM 974 O O . VAL A 1 134 ? -1.987 2.648 -9.440 1.00 95.56 134 VAL A O 1
ATOM 977 N N . ALA A 1 135 ? -0.225 1.323 -9.894 1.00 96.50 135 ALA A N 1
ATOM 978 C CA . ALA A 1 135 ? 0.108 1.057 -8.494 1.00 96.50 135 ALA A CA 1
ATOM 979 C C . ALA A 1 135 ? 0.355 2.364 -7.723 1.00 96.50 135 ALA A C 1
ATOM 981 O O . ALA A 1 135 ? -0.141 2.554 -6.608 1.00 96.50 135 ALA A O 1
ATOM 982 N N . ARG A 1 136 ? 1.063 3.313 -8.346 1.00 93.69 136 ARG A N 1
ATOM 983 C CA . ARG A 1 136 ? 1.360 4.611 -7.745 1.00 93.69 136 ARG A CA 1
ATOM 984 C C . ARG A 1 136 ? 0.125 5.488 -7.545 1.00 93.69 136 ARG A C 1
ATOM 986 O O . ARG A 1 136 ? -0.025 6.104 -6.493 1.00 93.69 136 ARG A O 1
ATOM 993 N N . HIS A 1 137 ? -0.761 5.567 -8.529 1.00 93.31 137 HIS A N 1
ATOM 994 C CA . HIS A 1 137 ? -1.998 6.336 -8.405 1.00 93.31 137 HIS A CA 1
AT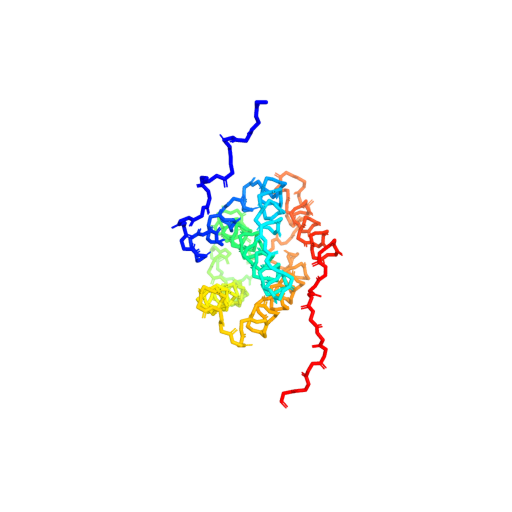OM 995 C C . HIS A 1 137 ? -2.953 5.710 -7.390 1.00 93.31 137 HIS A C 1
ATOM 997 O O . HIS A 1 137 ? -3.568 6.431 -6.599 1.00 93.31 137 HIS A O 1
ATOM 1003 N N . HIS A 1 138 ? -3.034 4.378 -7.364 1.00 95.12 138 HIS A N 1
ATOM 1004 C CA . HIS A 1 138 ? -3.813 3.660 -6.363 1.00 95.12 138 HIS A CA 1
ATOM 1005 C C . HIS A 1 138 ? -3.295 3.949 -4.952 1.00 95.12 138 HIS A C 1
ATOM 1007 O O . HIS A 1 138 ? -4.092 4.281 -4.080 1.00 95.12 138 HIS A O 1
ATOM 1013 N N . SER A 1 139 ? -1.975 3.946 -4.726 1.00 93.50 139 SER A N 1
ATOM 1014 C CA . SER A 1 139 ? -1.417 4.251 -3.401 1.00 93.50 139 SER A CA 1
ATOM 1015 C C . SER A 1 139 ? -1.757 5.663 -2.911 1.00 93.50 139 SER A C 1
ATOM 1017 O O . SER A 1 139 ? -2.094 5.842 -1.739 1.00 93.50 139 SER A O 1
ATOM 1019 N N . ILE A 1 140 ? -1.755 6.656 -3.808 1.00 90.75 140 ILE A N 1
ATOM 1020 C CA . ILE A 1 140 ? -2.177 8.030 -3.497 1.00 90.75 140 ILE A CA 1
ATOM 1021 C C . ILE A 1 140 ? -3.665 8.067 -3.135 1.00 90.75 140 ILE A C 1
ATOM 1023 O O . ILE A 1 140 ? -4.025 8.648 -2.112 1.00 90.75 140 ILE A O 1
ATOM 1027 N N . SER A 1 141 ? -4.520 7.416 -3.931 1.00 91.44 141 SER A N 1
ATOM 1028 C CA . SER A 1 141 ? -5.965 7.334 -3.676 1.00 91.44 141 SER A CA 1
ATOM 1029 C C . SER A 1 141 ? -6.267 6.701 -2.313 1.00 91.44 141 SER A C 1
ATOM 1031 O O . SER A 1 141 ? -7.010 7.274 -1.512 1.00 91.44 141 SER A O 1
ATOM 1033 N N . VAL A 1 142 ? -5.635 5.561 -2.009 1.00 91.00 142 VAL A N 1
ATOM 1034 C CA . VAL A 1 142 ? -5.789 4.873 -0.720 1.00 91.00 142 VAL A CA 1
ATOM 1035 C C . VAL A 1 142 ? -5.297 5.754 0.424 1.00 91.00 142 VAL A C 1
ATOM 1037 O O . VAL A 1 142 ? -6.008 5.903 1.416 1.00 91.00 142 VAL A O 1
ATOM 1040 N N . GLY A 1 143 ? -4.136 6.398 0.278 1.00 87.56 143 GLY A N 1
ATOM 1041 C CA . GLY A 1 143 ? -3.608 7.332 1.274 1.00 87.56 143 GLY A CA 1
ATOM 1042 C C . GLY A 1 143 ? -4.562 8.487 1.576 1.00 87.56 143 GLY A C 1
ATOM 1043 O O . GLY A 1 143 ? -4.831 8.768 2.744 1.00 87.56 143 GLY A O 1
ATOM 1044 N N . SER A 1 144 ? -5.142 9.113 0.549 1.00 85.88 144 SER A N 1
ATOM 1045 C CA . SER A 1 144 ? -6.136 10.178 0.725 1.00 85.88 144 SER A CA 1
ATOM 1046 C C . SER A 1 144 ? -7.392 9.693 1.455 1.00 85.88 144 SER A C 1
ATOM 1048 O O . SER A 1 144 ? -7.830 10.346 2.402 1.00 85.88 144 SER A O 1
ATOM 1050 N N . GLN A 1 145 ? -7.940 8.533 1.078 1.00 85.25 145 GLN A N 1
ATOM 1051 C CA . GLN A 1 145 ? -9.096 7.942 1.767 1.00 85.25 145 GLN A CA 1
ATOM 1052 C C . GLN A 1 145 ? -8.792 7.642 3.235 1.00 85.25 145 GLN A C 1
ATOM 1054 O O . GLN A 1 145 ? -9.636 7.871 4.109 1.00 85.25 145 GLN A O 1
ATOM 1059 N N . PHE A 1 146 ? -7.578 7.158 3.508 1.00 82.19 146 PHE A N 1
ATOM 1060 C CA . PHE A 1 146 ? -7.125 6.866 4.857 1.00 82.19 146 PHE A CA 1
ATOM 1061 C C . PHE A 1 146 ? -7.135 8.134 5.710 1.00 82.19 146 PHE A C 1
ATOM 1063 O O . PHE A 1 146 ? -7.770 8.166 6.766 1.00 82.19 146 PHE A O 1
ATOM 1070 N N . ILE A 1 147 ? -6.514 9.208 5.219 1.00 77.12 147 ILE A N 1
ATOM 1071 C CA . ILE A 1 147 ? -6.441 10.504 5.902 1.00 77.12 147 ILE A CA 1
ATOM 1072 C C . ILE A 1 147 ? -7.834 11.032 6.233 1.00 77.12 147 ILE A C 1
ATOM 1074 O O . ILE A 1 147 ? -8.107 11.335 7.396 1.00 77.12 147 ILE A O 1
ATOM 1078 N N . SER A 1 148 ? -8.733 11.063 5.249 1.00 79.75 148 SER A N 1
ATOM 1079 C CA . SER A 1 148 ? -10.106 11.536 5.444 1.00 79.75 148 SER A CA 1
ATOM 1080 C C . SER A 1 148 ? -10.888 10.706 6.467 1.00 79.75 148 SER A C 1
ATOM 1082 O O . SER A 1 148 ? -11.726 11.251 7.177 1.00 79.75 148 SER A O 1
ATOM 1084 N N . SER A 1 149 ? -10.584 9.413 6.599 1.00 79.19 149 SER A N 1
ATOM 1085 C CA . SER A 1 149 ? -11.324 8.493 7.475 1.00 79.19 149 SER A CA 1
ATOM 1086 C C . SER A 1 149 ? -10.665 8.265 8.837 1.00 79.19 149 SER A C 1
ATOM 1088 O O . SER A 1 149 ? -11.176 7.500 9.651 1.00 79.19 149 SER A O 1
ATOM 1090 N N . THR A 1 150 ? -9.521 8.889 9.121 1.00 75.88 150 THR A N 1
ATOM 1091 C CA . THR A 1 150 ? -8.721 8.555 10.314 1.00 75.88 150 THR A CA 1
ATOM 1092 C C . THR A 1 150 ? -9.387 8.969 11.617 1.00 75.88 150 THR A C 1
ATOM 1094 O O . THR A 1 150 ? -9.351 8.217 12.590 1.00 75.88 150 THR A O 1
ATOM 1097 N N . ILE A 1 151 ? -10.065 10.117 11.627 1.00 72.19 151 ILE A N 1
ATOM 1098 C CA . ILE A 1 151 ? -10.899 10.522 12.765 1.00 72.19 151 ILE A CA 1
ATOM 1099 C C . ILE A 1 151 ? -12.049 9.530 12.955 1.00 72.19 151 ILE A C 1
ATOM 1101 O O . ILE A 1 151 ? -12.377 9.179 14.083 1.00 72.19 151 ILE A O 1
ATOM 1105 N N . GLU A 1 152 ? -12.626 9.010 11.872 1.00 71.06 152 GLU A N 1
ATOM 1106 C CA . GLU A 1 152 ? -13.687 8.007 11.970 1.00 71.06 152 GLU A CA 1
ATOM 1107 C C . GLU A 1 152 ? -13.187 6.633 12.448 1.00 71.06 152 GLU A C 1
ATOM 1109 O O . GLU A 1 152 ? -13.957 5.862 13.018 1.00 71.06 152 GLU A O 1
ATOM 1114 N N . LEU A 1 153 ? -11.916 6.302 12.198 1.00 71.06 153 LEU A N 1
ATOM 1115 C CA . LEU A 1 153 ? -11.287 5.047 12.624 1.00 71.06 153 LEU A CA 1
ATOM 1116 C C . LEU A 1 153 ? -10.826 5.082 14.083 1.00 71.06 153 LEU A C 1
ATOM 1118 O O . LEU A 1 153 ? -10.933 4.081 14.787 1.00 71.06 153 LEU A O 1
ATOM 1122 N N . LEU A 1 154 ? -10.279 6.216 14.522 1.00 73.00 154 LEU A N 1
ATOM 1123 C CA . LEU A 1 154 ? -9.574 6.333 15.802 1.00 73.00 154 LEU A CA 1
ATOM 1124 C C . LEU A 1 154 ? -10.270 7.274 16.797 1.00 73.00 154 LEU A C 1
ATOM 1126 O O . LEU A 1 154 ? -9.822 7.412 17.937 1.00 73.00 154 LEU A O 1
ATOM 1130 N N . GLY A 1 155 ? -11.356 7.932 16.387 1.00 72.25 155 GLY A N 1
ATOM 1131 C CA . GLY A 1 155 ? -12.071 8.921 17.189 1.00 72.25 155 GLY A CA 1
ATOM 1132 C C . GLY A 1 155 ? -11.171 10.084 17.614 1.00 72.25 155 GLY A C 1
ATOM 1133 O O . GLY A 1 155 ? -10.244 10.479 16.905 1.00 72.25 155 GLY A O 1
ATOM 1134 N N . ALA A 1 156 ? -11.402 10.608 18.821 1.00 68.69 156 ALA A N 1
ATOM 1135 C CA . ALA A 1 156 ? -10.595 11.684 19.408 1.00 68.69 156 ALA A CA 1
ATOM 1136 C C . ALA A 1 156 ? -9.097 11.334 19.549 1.00 68.69 156 ALA A C 1
ATOM 1138 O O . ALA A 1 156 ? -8.260 12.222 19.691 1.00 68.69 156 ALA A O 1
ATOM 1139 N N . SER A 1 157 ? -8.732 10.054 19.476 1.00 72.19 157 SER A N 1
ATOM 1140 C CA . SER A 1 157 ? -7.342 9.607 19.567 1.00 72.19 157 SER A CA 1
ATOM 1141 C C . SER A 1 157 ? -6.568 9.775 18.257 1.00 72.19 157 SER A C 1
ATOM 1143 O O . SER A 1 157 ? -5.340 9.734 18.282 1.00 72.19 157 SER A O 1
ATOM 1145 N N . ALA A 1 158 ? -7.250 10.047 17.136 1.00 68.56 158 ALA A N 1
ATOM 1146 C CA . ALA A 1 158 ? -6.629 10.384 15.851 1.00 68.56 158 ALA A CA 1
ATOM 1147 C C . ALA A 1 158 ? -5.668 11.584 15.943 1.00 68.56 158 ALA A C 1
ATOM 1149 O O . ALA A 1 158 ? -4.657 11.624 15.248 1.00 68.56 158 ALA A O 1
ATOM 1150 N N . VAL A 1 159 ? -5.967 12.543 16.827 1.00 64.94 159 VAL A N 1
ATOM 1151 C CA . VAL A 1 159 ? -5.166 13.763 17.043 1.00 64.94 159 VAL A CA 1
ATOM 1152 C C . VAL A 1 159 ? -4.179 13.635 18.207 1.00 64.94 159 VAL A C 1
ATOM 1154 O O . VAL A 1 159 ? -3.537 14.606 18.605 1.00 64.94 159 VAL A O 1
ATOM 1157 N N . SER A 1 160 ? -4.051 12.441 18.792 1.00 70.56 160 SER A N 1
ATOM 1158 C CA . SER A 1 160 ? -3.141 12.215 19.910 1.00 70.56 160 SER A CA 1
ATOM 1159 C C . SER A 1 160 ? -1.688 12.297 19.450 1.00 70.56 160 SER A C 1
ATOM 1161 O O . SER A 1 160 ? -1.177 11.395 18.784 1.00 70.56 160 SER A O 1
ATOM 1163 N N . VAL A 1 161 ? -0.983 13.335 19.905 1.00 61.91 161 VAL A N 1
ATOM 1164 C CA . VAL A 1 161 ? 0.469 13.485 19.708 1.00 61.91 161 VAL A CA 1
ATOM 1165 C C . VAL A 1 161 ? 1.229 12.271 20.251 1.00 61.91 161 VAL A C 1
ATOM 1167 O O . VAL A 1 161 ? 2.207 11.843 19.649 1.00 61.91 161 VAL A O 1
ATOM 1170 N N . LYS A 1 162 ? 0.742 11.653 21.340 1.00 69.38 162 LYS A N 1
ATOM 1171 C CA . LYS A 1 162 ? 1.345 10.438 21.916 1.00 69.38 162 LYS A CA 1
ATOM 1172 C C . LYS A 1 162 ? 1.267 9.227 20.987 1.00 69.38 162 LYS A C 1
ATOM 1174 O O . LYS A 1 162 ? 2.116 8.353 21.087 1.00 69.38 162 LYS A O 1
ATOM 1179 N N . LEU A 1 163 ? 0.241 9.154 20.138 1.00 67.19 163 LEU A N 1
ATOM 1180 C CA . LEU A 1 163 ? 0.082 8.057 19.180 1.00 67.19 163 LEU A CA 1
ATOM 1181 C C . LEU A 1 163 ? 0.776 8.359 17.843 1.00 67.19 163 LEU A C 1
ATOM 1183 O O . LEU A 1 163 ? 1.051 7.445 17.076 1.00 67.19 163 LEU A O 1
ATOM 1187 N N . GLY A 1 164 ? 1.098 9.629 17.567 1.00 68.38 164 GLY A N 1
ATOM 1188 C CA . GLY A 1 164 ? 1.939 10.025 16.433 1.00 68.38 164 GLY A CA 1
ATOM 1189 C C . GLY A 1 164 ? 1.305 9.833 15.050 1.00 68.38 164 GLY A C 1
ATOM 1190 O O . GLY A 1 164 ? 1.993 9.992 14.041 1.00 68.38 164 GLY A O 1
ATOM 1191 N N . TYR A 1 165 ? 0.007 9.521 14.981 1.00 71.38 165 TYR A N 1
ATOM 1192 C CA . TYR A 1 165 ? -0.716 9.277 13.729 1.00 71.38 165 TYR A CA 1
ATOM 1193 C C . TYR A 1 165 ? -0.705 10.496 12.799 1.00 71.38 165 TYR A C 1
ATOM 1195 O O . TYR A 1 165 ? -0.407 10.376 11.618 1.00 71.38 165 TYR A O 1
ATOM 1203 N N . ASP A 1 166 ? -0.881 11.696 13.345 1.00 68.88 166 ASP A N 1
ATOM 1204 C CA . ASP A 1 166 ? -0.782 12.955 12.597 1.00 68.88 166 ASP A CA 1
ATOM 1205 C C . ASP A 1 166 ? 0.585 13.136 11.889 1.00 68.88 166 ASP A C 1
ATOM 1207 O O . ASP A 1 166 ? 0.660 13.608 10.753 1.00 68.88 166 ASP A O 1
ATOM 1211 N N . GLY A 1 167 ? 1.682 12.680 12.508 1.00 72.00 167 GLY A N 1
ATOM 1212 C CA . GLY A 1 167 ? 3.024 12.739 11.919 1.00 72.00 167 GLY A CA 1
ATOM 1213 C C . GLY A 1 167 ? 3.182 11.832 10.698 1.00 72.00 167 GLY A C 1
ATOM 1214 O O . GLY A 1 167 ? 3.716 12.253 9.672 1.00 72.00 167 GLY A O 1
ATOM 1215 N N . ARG A 1 168 ? 2.656 10.606 10.767 1.00 69.88 168 ARG A N 1
ATOM 1216 C CA . ARG A 1 168 ? 2.707 9.656 9.644 1.00 69.88 168 ARG A CA 1
ATOM 1217 C C . ARG A 1 168 ? 1.846 10.100 8.456 1.00 69.88 168 ARG A C 1
ATOM 1219 O O . ARG A 1 168 ? 2.211 9.852 7.313 1.00 69.88 168 ARG A O 1
ATOM 1226 N N . TRP A 1 169 ? 0.759 10.828 8.707 1.00 68.69 169 TRP A N 1
ATOM 1227 C CA . TRP A 1 169 ? -0.177 11.276 7.675 1.00 68.69 169 TRP A CA 1
ATOM 1228 C C . TRP A 1 169 ? 0.470 12.362 6.843 1.00 68.69 169 TRP A C 1
ATOM 1230 O O . TRP A 1 169 ? 0.475 12.316 5.612 1.00 68.69 169 TRP A O 1
ATOM 1240 N N . ARG A 1 170 ? 1.110 13.304 7.541 1.00 74.44 170 ARG A N 1
ATOM 1241 C CA . ARG A 1 170 ? 1.952 14.311 6.907 1.00 74.44 170 ARG A CA 1
ATOM 1242 C C . ARG A 1 170 ? 3.115 13.680 6.158 1.00 74.44 170 ARG A C 1
ATOM 1244 O O . ARG A 1 170 ? 3.409 14.153 5.072 1.00 74.44 170 ARG A O 1
ATOM 1251 N N . ALA A 1 171 ? 3.727 12.616 6.675 1.00 75.69 171 ALA A N 1
ATOM 1252 C CA . ALA A 1 171 ? 4.809 11.921 5.983 1.00 75.69 171 ALA A CA 1
ATOM 1253 C C . ALA A 1 171 ? 4.350 11.297 4.648 1.00 75.69 171 ALA A C 1
ATOM 1255 O O . ALA A 1 171 ? 5.015 11.485 3.631 1.00 75.69 171 ALA A O 1
ATOM 1256 N N . ILE A 1 172 ? 3.182 10.640 4.618 1.00 71.44 172 ILE A N 1
ATOM 1257 C CA . ILE A 1 172 ? 2.578 10.092 3.387 1.00 71.44 172 ILE A CA 1
ATOM 1258 C C . ILE A 1 172 ? 2.258 11.213 2.383 1.00 71.44 172 ILE A C 1
ATOM 1260 O O . ILE A 1 172 ? 2.596 11.105 1.203 1.00 71.44 172 ILE A O 1
ATOM 1264 N N . LEU A 1 173 ? 1.628 12.304 2.837 1.00 73.69 173 LEU A N 1
ATOM 1265 C CA . LEU A 1 173 ? 1.276 13.440 1.976 1.00 73.69 173 LEU A CA 1
ATOM 1266 C C . LEU A 1 173 ? 2.504 14.169 1.441 1.00 73.69 173 LEU A C 1
ATOM 1268 O O . LEU A 1 173 ? 2.562 14.513 0.264 1.00 73.69 173 LEU A O 1
ATOM 1272 N N . ASP A 1 174 ? 3.480 14.417 2.306 1.00 80.94 174 ASP A N 1
ATOM 1273 C CA . ASP A 1 174 ? 4.719 15.084 1.941 1.00 80.94 174 ASP A CA 1
ATOM 1274 C C . ASP A 1 174 ? 5.508 14.243 0.935 1.00 80.94 174 ASP A C 1
ATOM 1276 O O . ASP A 1 174 ? 5.990 14.782 -0.058 1.00 80.94 174 ASP A O 1
ATOM 1280 N N . HIS A 1 175 ? 5.536 12.920 1.115 1.00 76.44 175 HIS A N 1
ATOM 1281 C CA . HIS A 1 175 ? 6.079 11.987 0.136 1.00 76.44 175 HIS A CA 1
ATOM 1282 C C . HIS A 1 175 ? 5.352 12.070 -1.216 1.00 76.44 175 HIS A C 1
ATOM 1284 O O . HIS A 1 175 ? 5.985 12.301 -2.248 1.00 76.44 175 HIS A O 1
ATOM 1290 N N . ALA A 1 176 ? 4.022 11.924 -1.228 1.00 77.75 176 ALA A N 1
ATOM 1291 C CA . ALA A 1 176 ? 3.229 11.990 -2.456 1.00 77.75 176 ALA A CA 1
ATOM 1292 C C . ALA A 1 176 ? 3.416 13.329 -3.192 1.00 77.75 1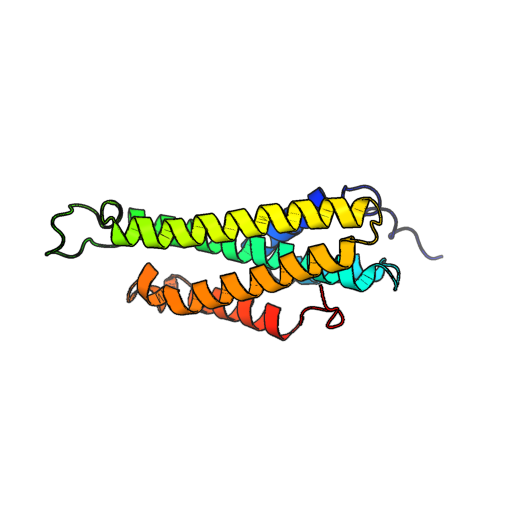76 ALA A C 1
ATOM 1294 O O . ALA A 1 176 ? 3.547 13.351 -4.414 1.00 77.75 176 ALA A O 1
ATOM 1295 N N . ARG A 1 177 ? 3.494 14.434 -2.440 1.00 82.00 177 ARG A N 1
ATOM 1296 C CA . ARG A 1 177 ? 3.715 15.791 -2.953 1.00 82.00 177 ARG A CA 1
ATOM 1297 C C . ARG A 1 177 ? 5.121 15.994 -3.521 1.00 82.00 177 ARG A C 1
ATOM 1299 O O . ARG A 1 177 ? 5.258 16.615 -4.569 1.00 82.00 177 ARG A O 1
ATOM 1306 N N . LYS A 1 178 ? 6.164 15.527 -2.827 1.00 79.12 178 LYS A N 1
ATOM 1307 C CA . LYS A 1 178 ? 7.568 15.676 -3.255 1.00 79.12 178 LYS A CA 1
ATOM 1308 C C . LYS A 1 178 ? 7.909 14.808 -4.461 1.00 79.12 178 LYS A C 1
ATOM 1310 O O . LYS A 1 178 ? 8.795 15.163 -5.233 1.00 79.12 178 LYS A O 1
ATOM 1315 N N . HIS A 1 179 ? 7.200 13.697 -4.630 1.00 79.19 179 HIS A N 1
ATOM 1316 C CA . HIS A 1 179 ? 7.479 12.716 -5.668 1.00 79.19 179 HIS A CA 1
ATOM 1317 C C . HIS A 1 179 ? 6.235 12.464 -6.525 1.00 79.19 179 HIS A C 1
ATOM 1319 O O . HIS A 1 179 ? 5.695 11.366 -6.456 1.00 79.19 179 HIS A O 1
ATOM 1325 N N . PRO A 1 180 ? 5.732 13.426 -7.314 1.00 80.38 180 PRO A N 1
ATOM 1326 C CA . PRO A 1 180 ? 4.524 13.209 -8.108 1.00 80.38 180 PRO A CA 1
ATOM 1327 C C . PRO A 1 180 ? 4.675 11.992 -9.046 1.00 80.38 180 PRO A C 1
ATOM 1329 O O . PRO A 1 180 ? 5.791 11.714 -9.500 1.00 80.38 180 PRO A O 1
ATOM 1332 N N . PRO A 1 181 ? 3.586 11.246 -9.324 1.00 79.50 181 PRO A N 1
ATOM 1333 C CA . PRO A 1 181 ? 3.603 10.167 -10.308 1.00 79.50 181 PRO A CA 1
ATOM 1334 C C . PRO A 1 181 ? 4.151 10.662 -11.644 1.00 79.50 181 PRO A C 1
ATOM 1336 O O . PRO A 1 181 ? 3.850 11.780 -12.068 1.00 79.50 181 PRO A O 1
ATOM 1339 N N . ARG A 1 182 ? 4.955 9.828 -12.298 1.00 73.88 182 ARG A N 1
ATOM 1340 C CA . ARG A 1 182 ? 5.551 10.131 -13.605 1.00 73.88 182 ARG A CA 1
ATOM 1341 C C . ARG A 1 182 ? 4.805 9.372 -14.705 1.00 73.88 182 ARG A C 1
ATOM 1343 O O . ARG A 1 182 ? 4.394 8.240 -14.473 1.00 73.88 182 ARG A O 1
ATOM 1350 N N . GLY A 1 183 ? 4.625 9.971 -15.882 1.00 64.06 183 GLY A N 1
ATOM 1351 C CA . GLY A 1 183 ? 3.975 9.329 -17.037 1.00 64.06 183 GLY A CA 1
ATOM 1352 C C . GLY A 1 183 ? 2.955 10.223 -17.753 1.00 64.06 183 GLY A C 1
ATOM 1353 O O . GLY A 1 183 ? 2.284 11.043 -17.130 1.00 64.06 183 GLY A O 1
ATOM 1354 N N . GLN A 1 184 ? 2.870 10.085 -19.081 1.00 50.88 184 GLN A N 1
ATOM 1355 C CA . GLN A 1 184 ? 1.949 10.839 -19.942 1.00 50.88 184 GLN A CA 1
ATOM 1356 C C . GLN A 1 184 ? 0.507 10.322 -19.806 1.00 50.88 184 GLN A C 1
ATOM 1358 O O . GLN A 1 184 ? 0.291 9.127 -19.618 1.00 50.88 184 GLN A O 1
ATOM 1363 N N . LEU A 1 185 ? -0.477 11.215 -19.964 1.00 44.59 185 LEU A N 1
ATOM 1364 C CA . LEU A 1 185 ? -1.879 10.860 -20.206 1.00 44.59 185 LEU A CA 1
ATOM 1365 C C . LEU A 1 185 ? -1.960 10.028 -21.498 1.00 44.59 185 LEU A C 1
ATOM 1367 O O . LEU A 1 185 ? -2.061 10.594 -22.584 1.00 44.59 185 LEU A O 1
ATOM 1371 N N . GLN A 1 186 ? -1.871 8.704 -21.408 1.00 44.09 186 GLN A N 1
ATOM 1372 C CA . GLN A 1 186 ? -2.162 7.826 -22.538 1.00 44.09 186 GLN A CA 1
ATOM 1373 C C . GLN A 1 186 ? -3.627 7.386 -22.445 1.00 44.09 186 GLN A C 1
ATOM 1375 O O . GLN A 1 186 ? -4.028 6.870 -21.397 1.00 44.09 186 GLN A O 1
ATOM 1380 N N . PRO A 1 187 ? -4.450 7.622 -23.484 1.00 41.19 187 PRO A N 1
ATOM 1381 C CA . PRO A 1 187 ? -5.774 7.024 -23.542 1.00 41.19 187 PRO A CA 1
ATOM 1382 C C . PRO A 1 187 ? -5.632 5.498 -23.576 1.00 41.19 187 PRO A C 1
ATOM 1384 O O . PRO A 1 187 ? -4.698 4.976 -24.187 1.00 41.19 187 PRO A O 1
ATOM 1387 N N . ALA A 1 188 ? -6.535 4.829 -22.859 1.00 45.78 188 ALA A N 1
ATOM 1388 C CA . ALA A 1 188 ? -6.675 3.376 -22.851 1.00 45.78 188 ALA A CA 1
ATOM 1389 C C . ALA A 1 188 ? -6.966 2.814 -24.250 1.00 45.78 188 ALA A C 1
ATOM 1391 O O . ALA A 1 188 ? -7.616 3.530 -25.049 1.00 45.78 188 ALA A O 1
#